Protein AF-A0A4R1WI45-F1 (afdb_monomer_lite)

Foldseek 3Di:
DDPDPDQDLVNLLVQLVVCLVVVLADAPAQWDADPVRDIRGHLLNSSDVQPRALVSRDVQQHHSVVSNVRNVLCNQADGVCNSVLSVLVSVLSVQCNVDDPVLVLQLVLLLLLVVLVLVLVVVVVVADPVGDPLNVQQVVLSVLCNVCSVVVPDNVVSVVSNVVSVVVVVVVVVVVVVVVVVVVVVVVVVVVVVVVVVVVVVVVVVVVCVVPDPDDDPPVVVVVVVVVVVVVVVVVVVVVVVVVVVSNVSNVSSVVSSVSSSVSSVVSGDDPPPDD

Radius of gyration: 29.18 Å; chains: 1; bounding box: 69×57×92 Å

Secondary structure (DSSP, 8-state):
----PPPPHHHHHHHHHHHHHTT-B-SS-SEEE-TTS-EEE-TTGGG-TT-SSGGGS-TTTS-HHHHHHHHHHHHHS-GGGHHHHHHHHHHHHTTGGG--HHHHHHHHHHHHHHHHHHHHHHHHHT--SSPPHHHHHHHHHHHHHHHHHHHT--HHHHHHHHHHHHHHHHHHHHHHHHHHHHHHHHHHHHHHHHHHHHHHHHHHHHHHHHTT--S--SHHHHHHHHHHHHHHHHHHHHHHHHHHHHHHHHHHHHHHHHHHHHHHHHHHSPP--S--

pLDDT: mean 79.52, std 16.86, range [35.44, 98.31]

Sequence (276 aa):
MSDRKPLTRADRITLAMQAHSEHRIIQHNWRVQDNQGRVLVCALAAFGPDINSAKHCPADLMPQWVAELIPAIDDGIAANQVQWFSGELITRARKWHVLDDAAWERIRTGFMIAGIKQAIAAASKAQPDPVPEYWQQVTTACNNVIEALQSGKDLAAARAAAWAAAWAAARAAETAAETAAWAAARAAAWAAETAAETAAEAAARAAEAAAWAAETAAETAAETAARAAEAAAWAAAWAAETAAAWAAETAAAWKEIAVTLFALIDAELPAENVDA

Structure (mmCIF, N/CA/C/O backbone):
data_AF-A0A4R1WI45-F1
#
_entry.id   AF-A0A4R1WI45-F1
#
loop_
_atom_site.group_PDB
_atom_site.id
_atom_site.type_symbol
_atom_site.label_atom_id
_atom_site.label_alt_id
_atom_site.label_comp_id
_atom_site.label_asym_id
_atom_site.label_entity_id
_atom_site.label_seq_id
_atom_site.pdbx_PDB_ins_code
_atom_site.Cartn_x
_atom_site.Cartn_y
_atom_site.Cartn_z
_atom_site.occupancy
_atom_site.B_iso_or_equiv
_atom_site.auth_seq_id
_atom_site.auth_comp_id
_atom_site.auth_asym_id
_atom_site.auth_atom_id
_atom_site.pdbx_PDB_model_num
ATOM 1 N N . MET A 1 1 ? -0.701 19.334 -37.265 1.00 41.38 1 MET A N 1
ATOM 2 C CA . MET A 1 1 ? -0.623 18.292 -36.219 1.00 41.38 1 MET A CA 1
ATOM 3 C C . MET A 1 1 ? 0.848 17.956 -36.080 1.00 41.38 1 MET A C 1
ATOM 5 O O . MET A 1 1 ? 1.451 17.590 -37.073 1.00 41.38 1 MET A O 1
ATOM 9 N N . SER A 1 2 ? 1.464 18.284 -34.945 1.00 46.38 2 SER A N 1
ATOM 10 C CA . SER A 1 2 ? 2.915 18.152 -34.775 1.00 46.38 2 SER A CA 1
ATOM 11 C C . SER A 1 2 ? 3.267 16.668 -34.651 1.00 46.38 2 SER A C 1
ATOM 13 O O . SER A 1 2 ? 2.835 16.037 -33.688 1.00 46.38 2 SER A O 1
ATOM 15 N N . ASP A 1 3 ? 4.019 16.140 -35.623 1.00 49.19 3 ASP A N 1
ATOM 16 C CA . ASP A 1 3 ? 4.659 14.816 -35.604 1.00 49.19 3 ASP A CA 1
ATOM 17 C C . ASP A 1 3 ? 5.699 14.761 -34.480 1.00 49.19 3 ASP A C 1
ATOM 19 O O . ASP A 1 3 ? 6.913 14.843 -34.689 1.00 49.19 3 ASP A O 1
ATOM 23 N N . ARG A 1 4 ? 5.229 14.688 -33.236 1.00 66.06 4 ARG A N 1
ATOM 24 C CA . ARG A 1 4 ? 6.112 14.492 -32.097 1.00 66.06 4 ARG A CA 1
ATOM 25 C C . ARG A 1 4 ? 6.472 13.009 -32.073 1.00 66.06 4 ARG A C 1
ATOM 27 O O . ARG A 1 4 ? 5.612 12.168 -31.826 1.00 66.06 4 ARG A O 1
ATOM 34 N N . LYS A 1 5 ? 7.735 12.704 -32.380 1.00 74.62 5 LYS A N 1
ATOM 35 C CA . LYS A 1 5 ? 8.296 11.348 -32.311 1.00 74.62 5 LYS A CA 1
ATOM 36 C C . LYS A 1 5 ? 7.886 10.689 -30.979 1.00 74.62 5 LYS A C 1
ATOM 38 O O . LYS A 1 5 ? 8.009 11.351 -29.944 1.00 74.62 5 LYS A O 1
ATOM 43 N N . PRO A 1 6 ? 7.398 9.434 -30.985 1.00 83.25 6 PRO A N 1
ATOM 44 C CA . PRO A 1 6 ? 7.062 8.736 -29.749 1.00 83.25 6 PRO A CA 1
ATOM 45 C C . PRO A 1 6 ? 8.301 8.641 -28.851 1.00 83.25 6 PRO A C 1
ATOM 47 O O . PRO A 1 6 ? 9.401 8.368 -29.338 1.00 83.25 6 PRO A O 1
ATOM 50 N N . LEU A 1 7 ? 8.118 8.905 -27.554 1.00 92.62 7 LEU A N 1
ATOM 51 C CA . LEU A 1 7 ? 9.199 8.847 -26.569 1.00 92.62 7 LEU A CA 1
ATOM 52 C C . LEU A 1 7 ? 9.697 7.411 -26.444 1.00 92.62 7 LEU A C 1
ATOM 54 O O . LEU A 1 7 ? 8.913 6.500 -26.172 1.00 92.62 7 LEU A O 1
ATOM 58 N N . THR A 1 8 ? 11.001 7.219 -26.615 1.00 93.62 8 THR A N 1
ATOM 59 C CA . THR A 1 8 ? 11.642 5.930 -26.357 1.00 93.62 8 THR A CA 1
ATOM 60 C C . THR A 1 8 ? 11.727 5.682 -24.855 1.00 93.62 8 THR A C 1
ATOM 62 O O . THR A 1 8 ? 11.720 6.626 -24.063 1.00 93.62 8 THR A O 1
ATOM 65 N N . ARG A 1 9 ? 11.900 4.424 -24.434 1.00 93.38 9 ARG A N 1
ATOM 66 C CA . ARG A 1 9 ? 12.171 4.105 -23.023 1.00 93.38 9 ARG A CA 1
ATOM 67 C C . ARG A 1 9 ? 13.315 4.947 -22.442 1.00 93.38 9 ARG A C 1
ATOM 69 O O . ARG A 1 9 ? 13.192 5.436 -21.326 1.00 93.38 9 ARG A O 1
ATOM 76 N N . ALA A 1 10 ? 14.400 5.151 -23.191 1.00 94.12 10 ALA A N 1
ATOM 77 C CA . ALA A 1 10 ? 15.526 5.970 -22.741 1.00 94.12 10 ALA A CA 1
ATOM 78 C C . ALA A 1 10 ? 15.113 7.430 -22.482 1.00 94.12 10 ALA A C 1
ATOM 80 O O . ALA A 1 10 ? 15.455 7.974 -21.434 1.00 94.12 10 ALA A O 1
ATOM 81 N N . ASP A 1 11 ? 14.311 8.027 -23.372 1.00 96.12 11 ASP A N 1
ATOM 82 C CA . ASP A 1 11 ? 13.778 9.383 -23.179 1.00 96.12 11 ASP A CA 1
ATOM 83 C C . ASP A 1 11 ? 12.923 9.465 -21.906 1.00 96.12 11 ASP A C 1
ATOM 85 O O . ASP A 1 11 ? 13.040 10.412 -21.130 1.00 96.12 11 ASP A O 1
ATOM 89 N N . ARG A 1 12 ? 12.096 8.442 -21.656 1.00 97.12 12 ARG A N 1
ATOM 90 C CA . ARG A 1 12 ? 11.235 8.351 -20.466 1.00 97.12 12 ARG A CA 1
ATOM 91 C C . ARG A 1 12 ? 12.036 8.2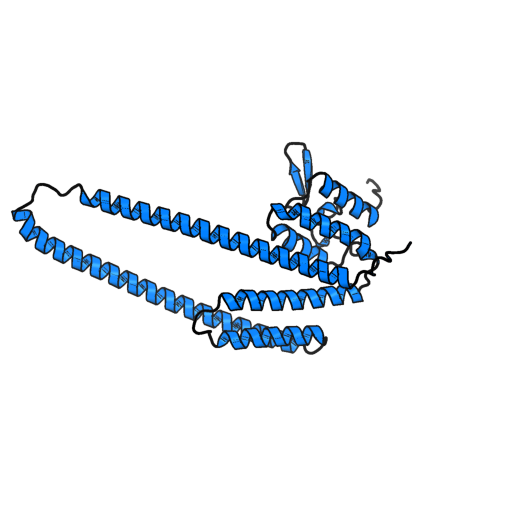82 -19.169 1.00 97.12 12 ARG A C 1
ATOM 93 O O . ARG A 1 12 ? 11.706 8.979 -18.213 1.00 97.12 12 ARG A O 1
ATOM 100 N N . ILE A 1 13 ? 13.107 7.486 -19.144 1.00 97.75 13 ILE A N 1
ATOM 101 C CA . ILE A 1 13 ? 14.037 7.442 -18.008 1.00 97.75 13 ILE A CA 1
ATOM 102 C C . ILE A 1 13 ? 14.674 8.817 -17.786 1.00 97.75 13 ILE A C 1
ATOM 104 O O . ILE A 1 13 ? 14.693 9.294 -16.654 1.00 97.75 13 ILE A O 1
ATOM 108 N N . THR A 1 14 ? 15.171 9.469 -18.840 1.00 97.88 14 THR A N 1
ATOM 109 C CA . THR A 1 14 ? 15.802 10.793 -18.727 1.00 97.88 14 THR A CA 1
ATOM 110 C C . THR A 1 14 ? 14.830 11.840 -18.181 1.00 97.88 14 THR A C 1
ATOM 112 O O . THR A 1 14 ? 15.202 12.616 -17.302 1.00 97.88 14 THR A O 1
ATOM 115 N N . LEU A 1 15 ? 13.573 11.832 -18.635 1.00 97.75 15 LEU A N 1
ATOM 116 C CA . LEU A 1 15 ? 12.524 12.710 -18.106 1.00 97.75 15 LEU A CA 1
ATOM 117 C C . LEU A 1 15 ? 12.276 12.470 -16.612 1.00 97.75 15 LEU A C 1
ATOM 119 O O . LEU A 1 15 ? 12.186 13.433 -15.844 1.00 97.75 15 LEU A O 1
ATOM 123 N N . ALA A 1 16 ? 12.216 11.205 -16.192 1.00 97.94 16 ALA A N 1
ATOM 124 C CA . ALA A 1 16 ? 12.007 10.858 -14.793 1.00 97.94 16 ALA A CA 1
ATOM 125 C C . ALA A 1 16 ? 13.201 11.276 -13.921 1.00 97.94 16 ALA A C 1
ATOM 127 O O . ALA A 1 16 ? 13.004 11.884 -12.870 1.00 97.94 16 ALA A O 1
ATOM 128 N N . MET A 1 17 ? 14.435 11.041 -14.386 1.00 98.31 17 MET A N 1
ATOM 129 C CA . MET A 1 17 ? 15.661 11.498 -13.718 1.00 98.31 17 MET A CA 1
ATOM 130 C C . MET A 1 17 ? 15.675 13.017 -13.540 1.00 98.31 17 MET A C 1
ATOM 132 O O . MET A 1 17 ? 15.987 13.498 -12.453 1.00 98.31 17 MET A O 1
ATOM 136 N N . GLN A 1 18 ? 15.293 13.766 -14.578 1.00 97.81 18 GLN A N 1
ATOM 137 C CA . GLN A 1 18 ? 15.220 15.222 -14.513 1.00 97.81 18 GLN A CA 1
ATOM 138 C C . GLN A 1 18 ? 14.173 15.687 -13.490 1.00 97.81 18 GLN A C 1
ATOM 140 O O . GLN A 1 18 ? 14.463 16.536 -12.647 1.00 97.81 18 GLN A O 1
ATOM 145 N N . ALA A 1 19 ? 12.961 15.123 -13.531 1.00 97.44 19 ALA A N 1
ATOM 146 C CA . ALA A 1 19 ? 11.906 15.459 -12.574 1.00 97.44 19 ALA A CA 1
ATOM 147 C C . ALA A 1 19 ? 12.316 15.148 -11.128 1.00 97.44 19 ALA A C 1
ATOM 149 O O . ALA A 1 19 ? 12.026 15.938 -10.227 1.00 97.44 19 ALA A O 1
ATOM 150 N N . HIS A 1 20 ? 13.022 14.037 -10.917 1.00 97.81 20 HIS A N 1
ATOM 151 C CA . HIS A 1 20 ? 13.581 13.658 -9.626 1.00 97.81 20 HIS A CA 1
ATOM 152 C C . HIS A 1 20 ? 14.637 14.671 -9.151 1.00 97.81 20 HIS A C 1
ATOM 154 O O . HIS A 1 20 ? 14.471 15.248 -8.076 1.00 97.81 20 HIS A O 1
ATOM 160 N N . SER A 1 21 ? 15.648 14.983 -9.976 1.00 97.62 21 SER A N 1
ATOM 161 C CA . SER A 1 21 ? 16.725 15.924 -9.618 1.00 97.62 21 SER A CA 1
ATOM 162 C C . SER A 1 21 ? 16.246 17.357 -9.376 1.00 97.62 21 SER A C 1
ATOM 164 O O . SER A 1 21 ? 16.853 18.096 -8.610 1.00 97.62 21 SER A O 1
ATOM 166 N N . GLU A 1 22 ? 15.155 17.762 -10.026 1.00 96.56 22 GLU A N 1
ATOM 167 C CA . GLU A 1 22 ? 14.563 19.098 -9.886 1.00 96.56 22 GLU A CA 1
ATOM 168 C C . GLU A 1 22 ? 13.524 19.174 -8.750 1.00 96.56 22 GLU A C 1
ATOM 170 O O . GLU A 1 22 ? 12.850 20.196 -8.602 1.00 96.56 22 GLU A O 1
ATOM 175 N N . HIS A 1 23 ? 13.364 18.100 -7.965 1.00 95.94 23 HIS A N 1
ATOM 176 C CA . HIS A 1 23 ? 12.356 17.975 -6.908 1.00 95.94 23 HIS A CA 1
ATOM 177 C C . HIS A 1 23 ? 10.924 18.272 -7.389 1.00 95.94 23 HIS A C 1
ATOM 179 O O . HIS A 1 23 ? 10.132 18.899 -6.688 1.00 95.94 23 HIS A O 1
ATOM 185 N N . ARG A 1 24 ? 10.583 17.821 -8.603 1.00 96.56 24 ARG A N 1
ATOM 186 C CA . ARG A 1 24 ? 9.253 18.008 -9.210 1.00 96.56 24 ARG A CA 1
ATOM 187 C C . ARG A 1 24 ? 8.301 16.832 -9.003 1.00 96.56 24 ARG A C 1
ATOM 189 O O . ARG A 1 24 ? 7.177 16.886 -9.499 1.00 96.56 24 ARG A O 1
ATOM 196 N N . ILE A 1 25 ? 8.740 15.784 -8.310 1.00 97.25 25 ILE A N 1
ATOM 197 C CA . ILE A 1 25 ? 7.912 14.612 -8.019 1.00 97.25 25 ILE A CA 1
ATOM 198 C C . ILE A 1 25 ? 7.077 14.864 -6.755 1.00 97.25 25 ILE A C 1
ATOM 200 O O . ILE A 1 25 ? 7.636 15.234 -5.723 1.00 97.25 25 ILE A O 1
ATOM 204 N N . ILE A 1 26 ? 5.758 14.686 -6.850 1.00 95.19 26 ILE A N 1
ATOM 205 C CA . ILE A 1 26 ? 4.763 14.951 -5.798 1.00 95.19 26 ILE A CA 1
ATOM 206 C C . ILE A 1 26 ? 3.756 13.804 -5.657 1.00 95.19 26 ILE A C 1
ATOM 208 O O . ILE A 1 26 ? 3.567 13.036 -6.589 1.00 95.19 26 ILE A O 1
ATOM 212 N N . GLN A 1 27 ? 3.045 13.749 -4.533 1.00 95.12 27 GLN A N 1
ATOM 213 C CA . GLN A 1 27 ? 2.007 12.745 -4.266 1.00 95.12 27 GLN A CA 1
ATOM 214 C C . GLN A 1 27 ? 0.596 13.254 -4.611 1.00 95.12 27 GLN A C 1
ATOM 216 O O . GLN A 1 27 ? 0.349 14.459 -4.758 1.00 95.12 27 GLN A O 1
ATOM 221 N N . HIS A 1 28 ? -0.346 12.318 -4.705 1.00 92.88 28 HIS A N 1
ATOM 222 C CA . HIS A 1 28 ? -1.800 12.490 -4.811 1.00 92.88 28 HIS A CA 1
ATOM 223 C C . HIS A 1 28 ? -2.304 13.201 -6.067 1.00 92.88 28 HIS A C 1
ATOM 225 O O . HIS A 1 28 ? -3.504 13.422 -6.228 1.00 92.88 28 HIS A O 1
ATOM 231 N N . ASN A 1 29 ? -1.403 13.577 -6.975 1.00 93.88 29 ASN A N 1
ATOM 232 C CA . ASN A 1 29 ? -1.735 14.298 -8.192 1.00 93.88 29 ASN A CA 1
ATOM 233 C C . ASN A 1 29 ? -0.873 13.812 -9.353 1.00 93.88 29 ASN A C 1
ATOM 235 O O . ASN A 1 29 ? 0.351 13.805 -9.273 1.00 93.88 29 ASN A O 1
ATOM 239 N N . TRP A 1 30 ? -1.506 13.503 -10.486 1.00 93.06 30 TRP A N 1
ATOM 240 C CA . TRP A 1 30 ? -0.788 13.138 -11.710 1.00 93.06 30 TRP A CA 1
ATOM 241 C C . TRP A 1 30 ? 0.103 14.269 -12.214 1.00 93.06 30 TRP A C 1
ATOM 243 O O . TRP A 1 30 ? 1.243 14.039 -12.620 1.00 93.06 30 TRP A O 1
ATOM 253 N N . ARG A 1 31 ? -0.442 15.489 -12.225 1.00 94.81 31 ARG A N 1
ATOM 254 C CA . ARG A 1 31 ? 0.230 16.669 -12.752 1.00 94.81 31 ARG A CA 1
ATOM 255 C C . ARG A 1 31 ? -0.413 17.938 -12.215 1.00 94.81 31 ARG A C 1
ATOM 257 O O . ARG A 1 31 ? -1.621 18.109 -12.350 1.00 94.81 31 ARG A O 1
ATOM 264 N N . VAL A 1 32 ? 0.394 18.843 -11.680 1.00 95.44 32 VAL A N 1
ATOM 265 C CA . VAL A 1 32 ? -0.030 20.202 -11.308 1.00 95.44 32 VAL A CA 1
ATOM 266 C C . VAL A 1 32 ? 1.039 21.203 -11.723 1.00 95.44 32 VAL A C 1
ATOM 268 O O . VAL A 1 32 ? 2.174 20.829 -12.020 1.00 95.44 32 VAL A O 1
ATOM 271 N N . GLN A 1 33 ? 0.679 22.480 -11.762 1.00 95.69 33 GLN A N 1
ATOM 272 C CA . GLN A 1 33 ? 1.630 23.562 -11.973 1.00 95.69 33 GLN A CA 1
ATOM 273 C C . GLN A 1 33 ? 1.839 24.300 -10.652 1.00 95.69 33 GLN A C 1
ATOM 275 O O . GLN A 1 33 ? 0.864 24.624 -9.977 1.00 95.69 33 GLN A O 1
ATOM 280 N N . ASP A 1 34 ? 3.093 24.537 -10.271 1.00 92.00 34 ASP A N 1
ATOM 281 C CA . ASP A 1 34 ? 3.398 25.353 -9.097 1.00 92.00 34 ASP A CA 1
ATOM 282 C C . ASP A 1 34 ? 3.327 26.858 -9.406 1.00 92.00 34 ASP A C 1
ATOM 284 O O . ASP A 1 34 ? 3.195 27.285 -10.556 1.00 92.00 34 ASP A O 1
ATOM 288 N N . ASN A 1 35 ? 3.455 27.685 -8.366 1.00 91.06 35 ASN A N 1
ATOM 289 C CA . ASN A 1 35 ? 3.396 29.148 -8.480 1.00 91.06 35 ASN A CA 1
ATOM 290 C C . ASN A 1 35 ? 4.531 29.752 -9.334 1.00 91.06 35 ASN A C 1
ATOM 292 O O . ASN A 1 35 ? 4.485 30.933 -9.668 1.00 91.06 35 ASN A O 1
ATOM 296 N N . GLN A 1 36 ? 5.557 28.967 -9.669 1.00 89.75 36 GLN A N 1
ATOM 297 C CA . GLN A 1 36 ? 6.683 29.359 -10.520 1.00 89.75 36 GLN A CA 1
ATOM 298 C C . GLN A 1 36 ? 6.495 28.872 -11.965 1.00 89.75 36 GLN A C 1
ATOM 300 O O . GLN A 1 36 ? 7.384 29.033 -12.800 1.00 89.75 36 GLN A O 1
ATOM 305 N N . GLY A 1 37 ? 5.346 28.268 -12.274 1.00 91.75 37 GLY A N 1
ATOM 306 C CA . GLY A 1 37 ? 5.029 27.740 -13.590 1.00 91.75 37 GLY A CA 1
ATOM 307 C C . GLY A 1 37 ? 5.647 26.370 -13.880 1.00 91.75 37 GLY A C 1
ATOM 308 O O . GLY A 1 37 ? 5.491 25.877 -15.001 1.00 91.75 37 GLY A O 1
ATOM 309 N N . ARG A 1 38 ? 6.321 25.728 -12.916 1.00 93.38 38 ARG A N 1
ATOM 310 C CA . ARG A 1 38 ? 6.935 24.406 -13.106 1.00 93.38 38 ARG A CA 1
ATOM 311 C C . ARG A 1 38 ? 5.869 23.322 -13.043 1.00 93.38 38 ARG A C 1
ATOM 313 O O . ARG A 1 38 ? 4.969 23.361 -12.210 1.00 93.38 38 ARG A O 1
ATOM 320 N N . VAL A 1 39 ? 6.000 22.322 -13.911 1.00 95.62 39 VAL A N 1
ATOM 321 C CA . VAL A 1 39 ? 5.100 21.165 -13.933 1.00 95.62 39 VAL A CA 1
ATOM 322 C C . VAL A 1 39 ? 5.592 20.119 -12.934 1.00 95.62 39 VAL A C 1
ATOM 324 O O . VAL A 1 39 ? 6.621 19.471 -13.158 1.00 95.62 39 VAL A O 1
ATOM 327 N N . LEU A 1 40 ? 4.841 19.960 -11.849 1.00 96.75 40 LEU A N 1
ATOM 328 C CA . LEU A 1 40 ? 5.003 18.908 -10.851 1.00 96.75 40 LEU A CA 1
ATOM 329 C C . LEU A 1 40 ? 4.202 17.671 -11.278 1.00 96.75 40 LEU A C 1
ATOM 331 O O . LEU A 1 40 ? 3.161 17.804 -11.923 1.00 96.75 40 LEU A O 1
ATOM 335 N N . VAL A 1 41 ? 4.690 16.477 -10.958 1.00 97.56 41 VAL A N 1
ATOM 336 C CA . VAL A 1 41 ? 4.157 15.191 -11.444 1.00 97.56 41 VAL A CA 1
ATOM 337 C C . VAL A 1 41 ? 4.259 14.105 -10.381 1.00 97.56 41 VAL A C 1
ATOM 339 O O . VAL A 1 41 ? 5.170 14.163 -9.569 1.00 97.56 41 VAL A O 1
ATOM 342 N N . CYS A 1 42 ? 3.405 13.083 -10.405 1.00 96.88 42 CYS A N 1
ATOM 343 C CA . CYS A 1 42 ? 3.653 11.882 -9.595 1.00 96.88 42 CYS A CA 1
ATOM 344 C C . CYS A 1 42 ? 4.816 11.042 -10.133 1.00 96.88 42 CYS A C 1
ATOM 346 O O . CYS A 1 42 ? 5.271 11.244 -11.268 1.00 96.88 42 CYS A O 1
ATOM 348 N N . ALA A 1 43 ? 5.285 10.074 -9.340 1.00 97.31 43 ALA A N 1
ATOM 349 C CA . ALA A 1 43 ? 6.425 9.229 -9.696 1.00 97.31 43 ALA A CA 1
ATOM 350 C C . ALA A 1 43 ? 6.238 8.532 -11.055 1.00 97.31 43 ALA A C 1
ATOM 352 O O . ALA A 1 43 ? 7.176 8.452 -11.847 1.00 97.31 43 ALA A O 1
ATOM 353 N N . LEU A 1 44 ? 5.017 8.090 -11.375 1.00 97.88 44 LEU A N 1
ATOM 354 C CA . LEU A 1 44 ? 4.721 7.463 -12.665 1.00 97.88 44 LEU A CA 1
ATOM 355 C C . LEU A 1 44 ? 4.624 8.481 -13.818 1.00 97.88 44 LEU A C 1
ATOM 357 O O . LEU A 1 44 ? 5.139 8.237 -14.910 1.00 97.88 44 LEU A O 1
ATOM 361 N N . ALA A 1 45 ? 4.000 9.639 -13.591 1.00 97.31 45 ALA A N 1
ATOM 362 C CA . ALA A 1 45 ? 3.886 10.701 -14.596 1.00 97.31 45 ALA A CA 1
ATOM 363 C C . ALA A 1 45 ? 5.233 11.372 -14.928 1.00 97.31 45 ALA A C 1
ATOM 365 O O . ALA A 1 45 ? 5.358 12.044 -15.958 1.00 97.31 45 ALA A O 1
ATOM 366 N N . ALA A 1 46 ? 6.255 11.175 -14.091 1.00 97.62 46 ALA A N 1
ATOM 367 C CA . ALA A 1 46 ? 7.623 11.614 -14.350 1.00 97.62 46 ALA A CA 1
ATOM 368 C C . ALA A 1 46 ? 8.238 10.953 -15.597 1.00 97.62 46 ALA A C 1
ATOM 370 O O . ALA A 1 46 ? 9.051 11.575 -16.277 1.00 97.62 46 ALA A O 1
ATOM 371 N N . PHE A 1 47 ? 7.798 9.741 -15.955 1.00 97.69 47 PHE A N 1
ATOM 372 C CA . PHE A 1 47 ? 8.274 9.022 -17.140 1.00 97.69 47 PHE A CA 1
ATOM 373 C C . PHE A 1 47 ? 7.695 9.546 -18.462 1.00 97.69 47 PHE A C 1
ATOM 375 O O . PHE A 1 47 ? 8.090 9.082 -19.532 1.00 97.69 47 PHE A O 1
ATOM 382 N N . GLY A 1 48 ? 6.754 10.492 -18.450 1.00 96.12 48 GLY A N 1
ATOM 383 C CA . GLY A 1 48 ? 6.272 11.072 -19.700 1.00 96.12 48 GLY A CA 1
ATOM 384 C C . GLY A 1 48 ? 5.120 12.066 -19.551 1.00 96.12 48 GLY A C 1
ATOM 385 O 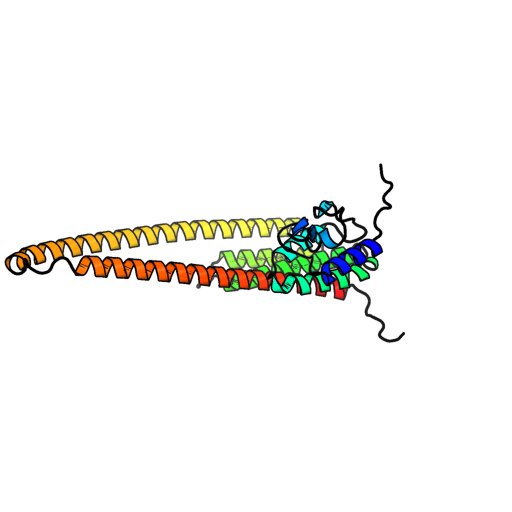O . GLY A 1 48 ? 4.233 11.878 -18.718 1.00 96.12 48 GLY A O 1
ATOM 386 N N . PRO A 1 49 ? 5.072 13.121 -20.387 1.00 93.88 49 PRO A N 1
ATOM 387 C CA . PRO A 1 49 ? 3.957 14.071 -20.416 1.00 93.88 49 PRO A CA 1
ATOM 388 C C . PRO A 1 49 ? 2.634 13.438 -20.885 1.00 93.88 49 PRO A C 1
ATOM 390 O O . PRO A 1 49 ? 1.561 13.979 -20.625 1.00 93.88 49 PRO A O 1
ATOM 393 N N . ASP A 1 50 ? 2.713 12.303 -21.577 1.00 93.75 50 ASP A N 1
ATOM 394 C CA . ASP A 1 50 ? 1.593 11.490 -22.045 1.00 93.75 50 ASP A CA 1
ATOM 395 C C . ASP A 1 50 ? 0.998 10.586 -20.950 1.00 93.75 50 ASP A C 1
ATOM 397 O O . ASP A 1 50 ? -0.138 10.128 -21.076 1.00 93.75 50 ASP A O 1
ATOM 401 N N . ILE A 1 51 ? 1.711 10.382 -19.838 1.00 95.50 51 ILE A N 1
ATOM 402 C CA . ILE A 1 51 ? 1.268 9.523 -18.739 1.00 95.50 51 ILE A CA 1
ATOM 403 C C . ILE A 1 51 ? 0.459 10.347 -17.729 1.00 95.50 51 ILE A C 1
ATOM 405 O O . ILE A 1 51 ? 1.005 11.000 -16.844 1.00 95.50 51 ILE A O 1
ATOM 409 N N . ASN A 1 52 ? -0.869 10.312 -17.876 1.00 93.00 52 ASN A N 1
ATOM 410 C CA . ASN A 1 52 ? -1.831 10.949 -16.951 1.00 93.00 52 ASN A CA 1
ATOM 411 C C . ASN A 1 52 ? -2.769 9.943 -16.255 1.00 93.00 52 ASN A C 1
ATOM 413 O O . ASN A 1 52 ? -3.775 10.316 -15.662 1.00 93.00 52 ASN A O 1
ATOM 417 N N . SER A 1 53 ? -2.485 8.652 -16.412 1.00 91.62 53 SER A N 1
ATOM 418 C CA . SER A 1 53 ? -3.093 7.552 -15.667 1.00 91.62 53 SER A CA 1
ATOM 419 C C . SER A 1 53 ? -2.195 6.322 -15.806 1.00 91.62 53 SER A C 1
ATOM 421 O O . SER A 1 53 ? -1.398 6.259 -16.746 1.00 91.62 53 SER A O 1
ATOM 423 N N . ALA A 1 54 ? -2.363 5.316 -14.945 1.00 90.38 54 ALA A N 1
ATOM 424 C CA . ALA A 1 54 ? -1.632 4.053 -15.064 1.00 90.38 54 ALA A CA 1
ATOM 425 C C . ALA A 1 54 ? -1.807 3.391 -16.445 1.00 90.38 54 ALA A C 1
ATOM 427 O O . ALA A 1 54 ? -0.859 2.846 -16.991 1.00 90.38 54 ALA A O 1
ATOM 428 N N . LYS A 1 55 ? -2.996 3.507 -17.056 1.00 92.12 55 LYS A N 1
ATOM 429 C CA . LYS A 1 55 ? -3.323 2.945 -18.384 1.00 92.12 55 LYS A CA 1
ATOM 430 C C . LYS A 1 55 ? -2.583 3.612 -19.544 1.00 92.12 55 LYS A C 1
ATOM 432 O O . LYS A 1 55 ? -2.582 3.090 -20.651 1.00 92.12 55 LYS A O 1
ATOM 437 N N . HIS A 1 56 ? -2.021 4.798 -19.315 1.00 95.25 56 HIS A N 1
ATOM 438 C CA . HIS A 1 56 ? -1.216 5.509 -20.307 1.00 95.25 56 HIS A CA 1
ATOM 439 C C . HIS A 1 56 ? 0.268 5.130 -20.228 1.00 95.25 56 HIS A C 1
ATOM 441 O O . HIS A 1 56 ? 1.054 5.589 -21.053 1.00 95.25 56 HIS A O 1
ATOM 447 N N . CYS A 1 57 ? 0.668 4.326 -19.238 1.00 94.25 57 CYS A N 1
ATOM 448 C CA . CYS A 1 57 ? 2.024 3.813 -19.166 1.00 94.25 57 CYS A CA 1
ATOM 449 C C . CYS A 1 57 ? 2.239 2.796 -20.297 1.00 94.25 57 CYS A C 1
ATOM 451 O O . CYS A 1 57 ? 1.439 1.869 -20.440 1.00 94.25 57 CYS A O 1
ATOM 453 N N . PRO A 1 58 ? 3.273 2.955 -21.134 1.00 93.81 58 PRO A N 1
ATOM 454 C CA . PRO A 1 58 ? 3.486 2.029 -22.230 1.00 93.81 58 PRO A CA 1
ATOM 455 C C . PRO A 1 58 ? 4.101 0.718 -21.719 1.00 93.81 58 PRO A C 1
ATOM 457 O O . PRO A 1 58 ? 4.975 0.716 -20.850 1.00 93.81 58 PRO A O 1
ATOM 460 N N . ALA A 1 59 ? 3.659 -0.402 -22.292 1.00 90.81 59 ALA A N 1
ATOM 461 C CA . ALA A 1 59 ? 4.067 -1.739 -21.858 1.00 90.81 59 ALA A CA 1
ATOM 462 C C . ALA A 1 59 ? 5.569 -2.027 -22.055 1.00 90.81 59 ALA A C 1
ATOM 464 O O . ALA A 1 59 ? 6.115 -2.899 -21.388 1.00 90.81 59 ALA A O 1
ATOM 465 N N . ASP A 1 60 ? 6.248 -1.289 -22.944 1.00 90.44 60 ASP A N 1
ATOM 466 C CA . ASP A 1 60 ? 7.699 -1.388 -23.155 1.00 90.44 60 ASP A CA 1
ATOM 467 C C . ASP A 1 60 ? 8.525 -0.727 -22.036 1.00 90.44 60 ASP A C 1
ATOM 469 O O . ASP A 1 60 ? 9.732 -0.970 -21.928 1.00 90.44 60 ASP A O 1
ATOM 473 N N . LEU A 1 61 ? 7.893 0.117 -21.211 1.00 93.56 61 LEU A N 1
ATOM 474 C CA . LEU A 1 61 ? 8.490 0.681 -20.007 1.00 93.56 61 LEU A CA 1
ATOM 475 C C . LEU A 1 61 ? 8.311 -0.269 -18.820 1.00 93.56 61 LEU A C 1
ATOM 477 O O . LEU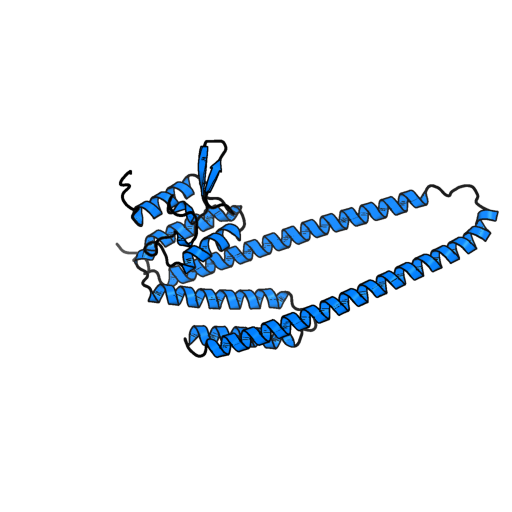 A 1 61 ? 9.294 -0.564 -18.146 1.00 93.56 61 LEU A O 1
ATOM 481 N N . MET A 1 62 ? 7.081 -0.717 -18.551 1.00 94.56 62 MET A N 1
ATOM 482 C CA . MET A 1 62 ? 6.751 -1.643 -17.460 1.00 94.56 62 MET A CA 1
ATOM 483 C C . MET A 1 62 ? 5.394 -2.323 -17.698 1.00 94.56 62 MET A C 1
ATOM 485 O O . MET A 1 62 ? 4.542 -1.751 -18.385 1.00 94.56 62 MET A O 1
ATOM 489 N N . PRO A 1 63 ? 5.133 -3.502 -17.102 1.00 95.62 63 PRO A N 1
ATOM 490 C CA . PRO A 1 63 ? 3.824 -4.133 -17.206 1.00 95.62 63 PRO A CA 1
ATOM 491 C C . PRO A 1 63 ? 2.741 -3.313 -16.491 1.00 95.62 63 PRO A C 1
ATOM 493 O O . PRO A 1 63 ? 2.984 -2.644 -15.484 1.00 95.62 63 PRO A O 1
ATOM 496 N N . GLN A 1 64 ? 1.507 -3.428 -16.987 1.00 94.75 64 GLN A N 1
ATOM 497 C CA . GLN A 1 64 ? 0.360 -2.637 -16.528 1.00 94.75 64 GLN A CA 1
ATOM 498 C C . GLN A 1 64 ? 0.125 -2.722 -15.011 1.00 94.75 64 GLN A C 1
ATOM 500 O O . GLN A 1 64 ? -0.200 -1.719 -14.383 1.00 94.75 64 GLN A O 1
ATOM 505 N N . TRP A 1 65 ? 0.324 -3.894 -14.403 1.00 89.06 65 TRP A N 1
ATOM 506 C CA . TRP A 1 65 ? 0.113 -4.067 -12.963 1.00 89.06 65 TRP A CA 1
ATOM 507 C C . TRP A 1 65 ? 1.118 -3.260 -12.120 1.00 89.06 65 TRP A C 1
ATOM 509 O O . TRP A 1 65 ? 0.760 -2.776 -11.050 1.00 89.06 65 TRP A O 1
ATOM 519 N N . VAL A 1 66 ? 2.351 -3.058 -12.607 1.00 95.06 66 VAL A N 1
ATOM 520 C CA . VAL A 1 66 ? 3.350 -2.199 -11.946 1.00 95.06 66 VAL A CA 1
ATOM 521 C C . VAL A 1 66 ? 2.952 -0.734 -12.100 1.00 95.06 66 VAL A C 1
ATOM 523 O O . VAL A 1 66 ? 3.004 0.021 -11.131 1.00 95.06 66 VAL A O 1
ATOM 526 N N . ALA A 1 67 ? 2.480 -0.337 -13.286 1.00 95.81 67 ALA A N 1
ATOM 527 C CA . ALA A 1 67 ? 1.971 1.012 -13.523 1.00 95.81 67 ALA A CA 1
ATOM 528 C C . ALA A 1 67 ? 0.753 1.345 -12.641 1.00 95.81 67 ALA A C 1
ATOM 530 O O . ALA A 1 67 ? 0.583 2.486 -12.222 1.00 95.81 67 ALA A O 1
ATOM 531 N N . GLU A 1 68 ? -0.095 0.367 -12.328 1.00 89.31 68 GLU A N 1
ATOM 532 C CA . GLU A 1 68 ? -1.215 0.538 -11.392 1.00 89.31 68 GLU A CA 1
ATOM 533 C C . GLU A 1 68 ? -0.761 0.598 -9.932 1.00 89.31 68 GLU A C 1
ATOM 535 O O . GLU A 1 68 ? -1.349 1.326 -9.134 1.00 89.31 68 GLU A O 1
ATOM 540 N N . LEU A 1 69 ? 0.304 -0.127 -9.591 1.00 90.81 69 LEU A N 1
ATOM 541 C CA . LEU A 1 69 ? 0.841 -0.196 -8.238 1.00 90.81 69 LEU A CA 1
ATOM 542 C C . LEU A 1 69 ? 1.638 1.056 -7.839 1.00 90.81 69 LEU A C 1
ATOM 544 O O . LEU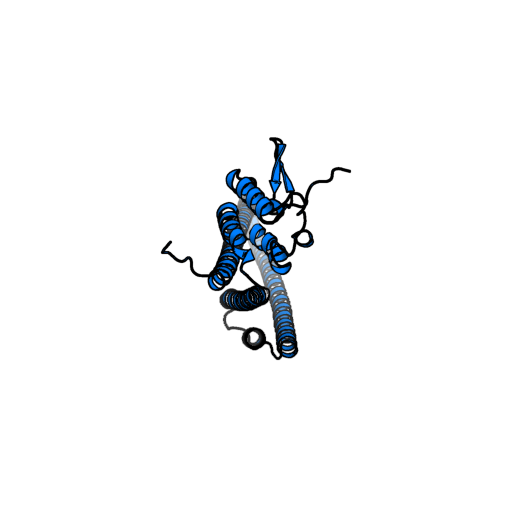 A 1 69 ? 1.537 1.495 -6.695 1.00 90.81 69 LEU A O 1
ATOM 548 N N . ILE A 1 70 ? 2.422 1.639 -8.753 1.00 95.06 70 ILE A N 1
ATOM 549 C CA . ILE A 1 70 ? 3.316 2.769 -8.437 1.00 95.06 70 ILE A CA 1
ATOM 550 C C . ILE A 1 70 ? 2.573 3.945 -7.791 1.00 95.06 70 ILE A C 1
ATOM 552 O O . ILE A 1 70 ? 3.044 4.383 -6.748 1.00 95.06 70 ILE A O 1
ATOM 556 N N . PRO A 1 71 ? 1.441 4.451 -8.322 1.00 92.12 71 PRO A N 1
ATOM 557 C CA . PRO A 1 71 ? 0.723 5.553 -7.684 1.00 92.12 71 PRO A CA 1
ATOM 558 C C . PRO A 1 71 ? 0.227 5.213 -6.277 1.00 92.12 71 PRO A C 1
ATOM 560 O O . PRO A 1 71 ? 0.243 6.074 -5.411 1.00 92.12 71 PRO A O 1
ATOM 563 N N . ALA A 1 72 ? -0.174 3.961 -6.027 1.00 88.06 72 ALA A N 1
ATOM 564 C CA . ALA A 1 72 ? -0.617 3.539 -4.700 1.00 88.06 72 ALA A CA 1
ATOM 565 C C . ALA A 1 72 ? 0.538 3.534 -3.684 1.00 88.06 72 ALA A C 1
ATOM 567 O O . ALA A 1 72 ? 0.352 3.961 -2.548 1.00 88.06 72 ALA A O 1
ATOM 568 N N . ILE A 1 73 ? 1.734 3.096 -4.097 1.00 91.88 73 ILE A N 1
ATOM 569 C CA . ILE A 1 73 ? 2.934 3.165 -3.253 1.00 91.88 73 ILE A CA 1
ATOM 570 C C . ILE A 1 73 ? 3.377 4.618 -3.064 1.00 91.88 73 ILE A C 1
ATOM 572 O O . ILE A 1 73 ? 3.628 5.023 -1.932 1.00 91.88 73 ILE A O 1
ATOM 576 N N . ASP A 1 74 ? 3.460 5.387 -4.154 1.00 93.25 74 ASP A N 1
ATOM 577 C CA . ASP A 1 74 ? 3.861 6.798 -4.150 1.00 93.25 74 ASP A CA 1
ATOM 578 C C . ASP A 1 74 ? 2.984 7.596 -3.190 1.00 93.25 74 ASP A C 1
ATOM 580 O O . ASP A 1 74 ? 3.509 8.270 -2.321 1.00 93.25 74 ASP A O 1
ATOM 584 N N . ASP A 1 75 ? 1.664 7.439 -3.256 1.00 92.12 75 ASP A N 1
ATOM 585 C CA . ASP A 1 75 ? 0.716 8.128 -2.377 1.00 92.12 75 ASP A CA 1
ATOM 586 C C . ASP A 1 75 ? 0.678 7.558 -0.951 1.00 92.12 75 ASP A C 1
ATOM 588 O O . ASP A 1 75 ? 0.278 8.249 -0.017 1.00 92.12 75 ASP A O 1
ATOM 592 N N . GLY A 1 76 ? 1.053 6.291 -0.776 1.00 87.50 76 GLY A N 1
ATOM 593 C CA . GLY A 1 76 ? 0.972 5.593 0.502 1.00 87.50 76 GLY A CA 1
ATOM 594 C C . GLY A 1 76 ? 2.154 5.848 1.438 1.00 87.50 76 GLY A C 1
ATOM 595 O O . GLY A 1 76 ? 1.992 5.796 2.657 1.00 87.50 76 GLY A O 1
ATOM 596 N N . ILE A 1 77 ? 3.348 6.118 0.903 1.00 94.25 77 ILE A N 1
ATOM 597 C CA . ILE A 1 77 ? 4.549 6.390 1.709 1.00 94.25 77 ILE A CA 1
ATOM 598 C C . ILE A 1 77 ? 4.523 7.788 2.343 1.00 94.25 77 ILE A C 1
ATOM 600 O O . ILE A 1 77 ? 3.846 8.707 1.889 1.00 94.25 77 ILE A O 1
ATOM 604 N N . ALA A 1 78 ? 5.331 7.987 3.387 1.00 93.38 78 ALA A N 1
ATOM 605 C CA . ALA A 1 78 ? 5.486 9.307 3.993 1.00 93.38 78 ALA A CA 1
ATOM 606 C C . ALA A 1 78 ? 6.087 10.308 2.989 1.00 93.38 78 ALA A C 1
ATOM 608 O O . ALA A 1 78 ? 7.005 9.967 2.243 1.00 93.38 78 ALA A O 1
ATOM 609 N N . ALA A 1 79 ? 5.643 11.568 3.026 1.00 91.50 79 ALA A N 1
ATOM 610 C CA . ALA A 1 79 ? 6.060 12.604 2.073 1.00 91.50 79 ALA A CA 1
ATOM 611 C C . ALA A 1 79 ? 7.588 12.798 1.983 1.00 91.50 79 ALA A C 1
ATOM 613 O O . ALA A 1 79 ? 8.137 13.056 0.913 1.00 91.50 79 ALA A O 1
ATOM 614 N N . ASN A 1 80 ? 8.311 12.613 3.094 1.00 93.12 80 ASN A N 1
ATOM 615 C CA . ASN A 1 80 ? 9.775 12.695 3.111 1.00 93.12 80 ASN A CA 1
ATOM 616 C C . ASN A 1 80 ? 10.482 11.486 2.455 1.00 93.12 80 ASN A C 1
ATOM 618 O O . ASN A 1 80 ? 11.698 11.518 2.286 1.00 93.12 80 ASN A O 1
ATOM 622 N N . GLN A 1 81 ? 9.749 10.431 2.085 1.00 96.38 81 GLN A N 1
ATOM 623 C CA . GLN A 1 81 ? 10.257 9.237 1.403 1.00 96.38 81 GLN A CA 1
ATOM 624 C C . GLN A 1 81 ? 10.044 9.273 -0.116 1.00 96.38 81 GLN A C 1
ATOM 626 O O . GLN A 1 81 ? 10.620 8.442 -0.811 1.00 96.38 81 GLN A O 1
ATOM 631 N N . VAL A 1 82 ? 9.283 10.233 -0.653 1.00 95.19 82 VAL A N 1
ATOM 632 C CA . VAL A 1 82 ? 8.981 10.342 -2.097 1.00 95.19 82 VAL A CA 1
ATOM 633 C C . VAL A 1 82 ? 10.251 10.430 -2.941 1.00 95.19 82 VAL A C 1
ATOM 635 O O . VAL A 1 82 ? 10.372 9.794 -3.989 1.00 95.19 82 VAL A O 1
ATOM 638 N N . GLN A 1 83 ? 11.243 11.185 -2.467 1.00 96.00 83 GLN A N 1
ATOM 639 C CA . GLN A 1 83 ? 12.540 11.289 -3.135 1.00 96.00 83 GLN A CA 1
ATOM 640 C C . GLN A 1 83 ? 13.277 9.948 -3.149 1.00 96.00 83 GLN A C 1
ATOM 642 O O . GLN A 1 83 ? 13.698 9.498 -4.208 1.00 96.00 83 GLN A O 1
ATOM 647 N N . TRP A 1 84 ? 13.360 9.261 -2.009 1.00 97.12 84 TRP A N 1
ATOM 648 C CA . TRP A 1 84 ? 13.940 7.918 -1.959 1.00 97.12 84 TRP A CA 1
ATOM 649 C C . TRP A 1 84 ? 13.219 6.957 -2.918 1.00 97.12 84 TRP A C 1
ATOM 651 O O . TRP A 1 84 ? 13.856 6.359 -3.781 1.00 97.12 84 TRP A O 1
ATOM 661 N N . PHE A 1 85 ? 11.890 6.869 -2.830 1.00 98.12 85 PHE A N 1
ATOM 662 C CA . PHE A 1 85 ? 11.095 5.946 -3.637 1.00 98.12 85 PHE A CA 1
ATOM 663 C C . PHE A 1 85 ? 11.256 6.199 -5.138 1.00 98.12 85 PHE A C 1
ATOM 665 O O . PHE A 1 85 ? 11.546 5.272 -5.893 1.00 98.12 85 PHE A O 1
ATOM 672 N N . SER A 1 86 ? 11.120 7.455 -5.574 1.00 97.62 86 SER A N 1
ATOM 673 C CA . SER A 1 86 ? 11.292 7.812 -6.985 1.00 97.62 86 SER A CA 1
ATOM 674 C C . SER A 1 86 ? 12.712 7.538 -7.489 1.00 97.62 86 SER A C 1
ATOM 676 O O . SER A 1 86 ? 12.868 7.041 -8.603 1.00 97.62 86 SER A O 1
ATOM 678 N N . GLY A 1 87 ? 13.744 7.778 -6.674 1.00 97.81 87 GLY A N 1
ATOM 679 C CA . GLY A 1 87 ? 15.131 7.457 -7.018 1.00 97.81 87 GLY A CA 1
ATOM 680 C C . GLY A 1 87 ? 15.372 5.953 -7.204 1.00 97.81 87 GLY A C 1
ATOM 681 O O . GLY A 1 87 ? 15.947 5.534 -8.214 1.00 97.81 87 GLY A O 1
ATOM 682 N N . GLU A 1 88 ? 14.883 5.126 -6.276 1.00 98.06 88 GLU A N 1
ATOM 683 C CA . GLU A 1 88 ? 14.976 3.659 -6.347 1.00 98.06 88 GLU A CA 1
ATOM 684 C C . GLU A 1 88 ? 14.186 3.089 -7.539 1.00 98.06 88 GLU A C 1
ATOM 686 O O . GLU A 1 88 ? 14.668 2.188 -8.238 1.00 98.06 88 GLU A O 1
ATOM 691 N N . LEU A 1 89 ? 13.003 3.652 -7.808 1.00 97.81 89 LEU A N 1
ATOM 692 C CA . LEU A 1 89 ? 12.158 3.308 -8.949 1.00 97.81 89 LEU A CA 1
ATOM 693 C C . LEU A 1 89 ? 12.876 3.592 -10.272 1.00 97.81 89 LEU A C 1
ATOM 695 O O . LEU A 1 89 ? 12.989 2.707 -11.117 1.00 97.81 89 LEU A O 1
ATOM 699 N N . ILE A 1 90 ? 13.399 4.808 -10.446 1.00 97.88 90 ILE A N 1
ATOM 700 C CA . ILE A 1 90 ? 14.109 5.228 -11.663 1.00 97.88 90 ILE A CA 1
ATOM 701 C C . ILE A 1 90 ? 15.369 4.383 -11.874 1.00 97.88 90 ILE A C 1
ATOM 703 O O . ILE A 1 90 ? 15.642 3.943 -12.994 1.00 97.88 90 ILE A O 1
ATOM 707 N N . THR A 1 91 ? 16.121 4.120 -10.804 1.00 96.25 91 THR A N 1
ATOM 708 C CA . THR A 1 91 ? 17.346 3.310 -10.848 1.00 96.25 91 THR A CA 1
ATOM 709 C C . THR A 1 91 ? 17.080 1.917 -11.410 1.00 96.25 91 THR A C 1
ATOM 711 O O . THR A 1 91 ? 17.815 1.461 -12.288 1.00 96.25 91 THR A O 1
ATOM 714 N N . ARG A 1 92 ? 15.998 1.263 -10.976 1.00 96.25 92 ARG A N 1
ATOM 715 C CA . ARG A 1 92 ? 15.601 -0.060 -11.480 1.00 96.25 92 ARG A CA 1
ATOM 716 C C . ARG A 1 92 ? 14.938 0.003 -12.848 1.00 96.25 92 ARG A C 1
ATOM 718 O O . ARG A 1 92 ? 15.244 -0.836 -13.693 1.00 96.25 92 ARG A O 1
ATOM 725 N N . ALA A 1 93 ? 14.133 1.030 -13.120 1.00 95.88 93 ALA A N 1
ATOM 726 C CA . ALA A 1 93 ? 13.484 1.226 -14.418 1.00 95.88 93 ALA A CA 1
ATOM 727 C C . ALA A 1 93 ? 14.483 1.291 -15.585 1.00 95.88 93 ALA A C 1
ATOM 729 O O . ALA A 1 93 ? 14.194 0.825 -16.687 1.00 95.88 93 ALA A O 1
ATOM 730 N N . ARG A 1 94 ? 15.710 1.770 -15.340 1.00 95.06 94 ARG A N 1
ATOM 731 C CA . ARG A 1 94 ? 16.820 1.706 -16.312 1.00 95.06 94 ARG A CA 1
ATOM 732 C C . ARG A 1 94 ? 17.145 0.281 -16.764 1.00 95.06 94 ARG A C 1
ATOM 734 O O . ARG A 1 94 ? 17.532 0.075 -17.915 1.00 95.06 94 ARG A O 1
ATOM 741 N N . LYS A 1 95 ? 16.994 -0.692 -15.869 1.00 93.88 95 LYS A N 1
ATOM 742 C CA . LYS A 1 95 ? 17.397 -2.090 -16.050 1.00 93.88 95 LYS A CA 1
ATOM 743 C C . LYS A 1 95 ? 16.234 -3.010 -16.434 1.00 93.88 95 LYS A C 1
ATOM 745 O O . LYS A 1 95 ? 16.491 -4.070 -16.979 1.00 93.88 95 LYS A O 1
ATOM 750 N N . TRP A 1 96 ? 14.977 -2.593 -16.267 1.00 93.31 96 TRP A N 1
ATOM 751 C CA . TRP A 1 96 ? 13.778 -3.414 -16.532 1.00 93.31 96 TRP A CA 1
ATOM 752 C C . TRP A 1 96 ? 13.668 -4.032 -17.924 1.00 93.31 96 TRP A C 1
ATOM 754 O O . TRP A 1 96 ? 12.973 -5.018 -18.108 1.00 93.31 96 TRP A O 1
ATOM 764 N N . HIS A 1 97 ? 14.384 -3.493 -18.900 1.00 90.38 97 HIS A N 1
ATOM 765 C CA . HIS A 1 97 ? 14.400 -4.006 -20.264 1.00 90.38 97 HIS A CA 1
ATOM 766 C C . HIS A 1 97 ? 14.982 -5.405 -20.442 1.00 90.38 97 HIS A C 1
ATOM 768 O O . HIS A 1 97 ? 14.828 -5.986 -21.512 1.00 90.38 97 HIS A O 1
ATOM 774 N N . VAL A 1 98 ? 15.702 -5.895 -19.436 1.00 92.62 98 VAL A N 1
ATOM 775 C CA . VAL A 1 98 ? 16.245 -7.256 -19.407 1.00 92.62 98 VAL A CA 1
ATOM 776 C C . VAL A 1 98 ? 15.259 -8.257 -18.802 1.00 92.62 98 VAL A C 1
ATOM 778 O O . VAL A 1 98 ? 15.515 -9.454 -18.862 1.00 92.62 98 VAL A O 1
ATOM 781 N N . LEU A 1 99 ? 14.157 -7.779 -18.212 1.00 93.75 99 LEU A N 1
ATOM 782 C CA . LEU A 1 99 ? 13.130 -8.613 -17.600 1.00 93.75 99 LEU A CA 1
ATOM 783 C C . LEU A 1 99 ? 12.115 -9.024 -18.666 1.00 93.75 99 LEU A C 1
ATOM 785 O O . LEU A 1 99 ? 11.485 -8.171 -19.294 1.00 93.75 99 LEU A O 1
ATOM 789 N N . ASP A 1 100 ? 11.962 -10.330 -18.856 1.00 93.25 100 ASP A N 1
ATOM 790 C CA . ASP A 1 100 ? 10.928 -10.900 -19.712 1.00 93.25 100 ASP A CA 1
ATOM 791 C C . ASP A 1 100 ? 9.592 -11.057 -18.964 1.00 93.25 100 ASP A C 1
ATOM 793 O O . ASP A 1 100 ? 9.487 -10.830 -17.753 1.00 93.25 100 ASP A O 1
ATOM 797 N N . ASP A 1 101 ? 8.546 -11.453 -19.691 1.00 91.06 101 ASP A N 1
ATOM 798 C CA . ASP A 1 101 ? 7.211 -11.650 -19.117 1.00 91.06 101 ASP A CA 1
ATOM 799 C C . ASP A 1 101 ? 7.217 -12.692 -17.984 1.00 91.06 101 ASP A C 1
ATOM 801 O O . ASP A 1 101 ? 6.494 -12.551 -16.997 1.00 91.06 101 ASP A O 1
ATOM 805 N N . ALA A 1 102 ? 8.063 -13.723 -18.082 1.00 91.94 102 ALA A N 1
ATOM 806 C CA . ALA A 1 102 ? 8.162 -14.762 -17.064 1.00 91.94 102 ALA A CA 1
ATOM 807 C C . ALA A 1 102 ? 8.789 -14.235 -15.762 1.00 91.94 102 ALA A C 1
ATOM 809 O O . ALA A 1 102 ? 8.328 -14.595 -14.676 1.00 91.94 102 ALA A O 1
ATOM 810 N N . ALA A 1 103 ? 9.814 -13.384 -15.849 1.00 95.06 103 ALA A N 1
ATOM 811 C CA . ALA A 1 103 ? 10.395 -12.686 -14.707 1.00 95.06 103 ALA A CA 1
ATOM 812 C C . ALA A 1 103 ? 9.370 -11.752 -14.057 1.00 95.06 103 ALA A C 1
ATOM 814 O O . ALA A 1 103 ? 9.178 -11.792 -12.841 1.00 95.06 103 ALA A O 1
ATOM 815 N N . TRP A 1 104 ? 8.630 -10.980 -14.858 1.00 94.44 104 TRP A N 1
ATOM 816 C CA . TRP A 1 104 ? 7.573 -10.110 -14.341 1.00 94.44 104 TRP A CA 1
ATOM 817 C C . TRP A 1 104 ? 6.451 -10.870 -13.633 1.00 94.44 104 TRP A C 1
ATOM 819 O O . TRP A 1 104 ? 5.973 -10.407 -12.596 1.00 94.44 104 TRP A O 1
ATOM 829 N N . GLU A 1 105 ? 6.055 -12.042 -14.128 1.00 90.50 105 GLU A N 1
ATOM 830 C CA . GLU A 1 105 ? 5.056 -12.880 -13.457 1.00 90.50 105 GLU A CA 1
ATOM 831 C C . GLU A 1 105 ? 5.588 -13.527 -12.166 1.00 90.50 105 GLU A C 1
ATOM 833 O O . GLU A 1 105 ? 4.847 -13.620 -11.179 1.00 90.50 105 GLU A O 1
ATOM 838 N N . ARG A 1 106 ? 6.878 -13.892 -12.097 1.00 92.56 106 ARG A N 1
ATOM 839 C CA . ARG A 1 106 ? 7.513 -14.319 -10.832 1.00 92.56 106 ARG A CA 1
ATOM 840 C C . ARG A 1 106 ? 7.533 -13.191 -9.803 1.00 92.56 106 ARG A C 1
ATOM 842 O O . ARG A 1 106 ? 7.122 -13.418 -8.663 1.00 92.56 106 ARG A O 1
ATOM 849 N N . ILE A 1 107 ? 7.915 -11.975 -10.207 1.00 94.19 107 ILE A N 1
ATOM 850 C CA . ILE A 1 107 ? 7.890 -10.778 -9.348 1.00 94.19 107 ILE A CA 1
ATOM 851 C C . ILE A 1 107 ? 6.470 -10.522 -8.851 1.00 94.19 107 ILE A C 1
ATOM 853 O O . ILE A 1 107 ? 6.257 -10.362 -7.651 1.00 94.19 107 ILE A O 1
ATOM 857 N N . ARG A 1 108 ? 5.482 -10.528 -9.751 1.00 90.12 108 ARG A N 1
ATOM 858 C CA . ARG A 1 108 ? 4.073 -10.306 -9.408 1.00 90.12 108 ARG A CA 1
ATOM 859 C C . ARG A 1 108 ? 3.570 -11.332 -8.395 1.00 90.12 108 ARG A C 1
ATOM 861 O O . ARG A 1 108 ? 2.938 -10.966 -7.406 1.00 90.12 108 ARG A O 1
ATOM 868 N N . THR A 1 109 ? 3.870 -12.608 -8.620 1.00 86.31 109 THR A N 1
ATOM 869 C CA . THR A 1 109 ? 3.483 -13.708 -7.726 1.00 86.31 109 THR A CA 1
ATOM 870 C C . THR A 1 109 ? 4.141 -13.564 -6.357 1.00 86.31 109 THR A C 1
ATOM 872 O O . THR A 1 109 ? 3.454 -13.609 -5.334 1.00 86.31 109 THR A O 1
ATOM 875 N N . GLY A 1 110 ? 5.453 -13.314 -6.326 1.00 88.19 110 GLY A N 1
ATOM 876 C CA . GLY A 1 110 ? 6.197 -13.054 -5.094 1.00 88.19 110 GLY A CA 1
ATOM 877 C C . GLY A 1 110 ? 5.649 -11.851 -4.325 1.00 88.19 110 GLY A C 1
ATOM 878 O O . GLY A 1 110 ? 5.479 -11.927 -3.109 1.00 88.19 110 GLY A O 1
ATOM 879 N N . PHE A 1 111 ? 5.290 -10.780 -5.034 1.00 88.31 111 PHE A N 1
ATOM 880 C CA . PHE A 1 111 ? 4.735 -9.561 -4.453 1.00 88.31 111 PHE A CA 1
ATOM 881 C C . PHE A 1 111 ? 3.361 -9.806 -3.818 1.00 88.31 111 PHE A C 1
ATOM 883 O O . PHE A 1 111 ? 3.135 -9.409 -2.676 1.00 88.31 111 PHE A O 1
ATOM 890 N N . MET A 1 112 ? 2.463 -10.529 -4.498 1.00 83.50 112 MET A N 1
ATOM 891 C CA . MET A 1 112 ? 1.162 -10.911 -3.931 1.00 83.50 112 MET A CA 1
ATOM 892 C C . MET A 1 112 ? 1.319 -11.773 -2.672 1.00 83.50 112 MET A C 1
ATOM 894 O O . MET A 1 112 ? 0.660 -11.517 -1.666 1.00 83.50 112 MET A O 1
ATOM 898 N N . ILE A 1 113 ? 2.218 -12.763 -2.696 1.00 84.56 113 ILE A N 1
ATOM 899 C CA . ILE A 1 113 ? 2.502 -13.616 -1.532 1.00 84.56 113 ILE A CA 1
ATOM 900 C C . ILE A 1 113 ? 3.022 -12.779 -0.360 1.00 84.56 113 ILE A C 1
ATOM 902 O O . ILE A 1 113 ? 2.575 -12.963 0.774 1.00 84.56 113 ILE A O 1
ATOM 906 N N . ALA A 1 114 ? 3.959 -11.865 -0.615 1.00 85.06 114 ALA A N 1
ATOM 907 C CA . ALA A 1 114 ? 4.509 -10.999 0.417 1.00 85.06 114 ALA A CA 1
ATOM 908 C C . ALA A 1 114 ? 3.440 -10.069 1.010 1.00 85.06 114 ALA A C 1
ATOM 910 O O . ALA A 1 114 ? 3.348 -9.965 2.232 1.00 85.06 114 ALA A O 1
ATOM 911 N N . GLY A 1 115 ? 2.573 -9.490 0.172 1.00 83.31 115 GLY A N 1
ATOM 912 C CA . GLY A 1 115 ? 1.438 -8.681 0.620 1.00 83.31 115 GLY A CA 1
ATOM 913 C C . GLY A 1 115 ? 0.477 -9.456 1.525 1.00 83.31 115 GLY A C 1
ATOM 914 O O . GLY A 1 115 ? 0.095 -8.960 2.583 1.00 83.31 115 GLY A O 1
ATOM 915 N N . ILE A 1 116 ? 0.150 -10.709 1.181 1.00 82.69 116 ILE A N 1
ATOM 916 C CA . ILE A 1 116 ? -0.680 -11.575 2.037 1.00 82.69 116 ILE A CA 1
ATOM 917 C C . ILE A 1 116 ? 0.008 -11.820 3.387 1.00 82.69 116 ILE A C 1
ATOM 919 O O . ILE A 1 116 ? -0.624 -11.687 4.434 1.00 82.69 116 ILE A O 1
ATOM 923 N N . LYS A 1 117 ? 1.307 -12.143 3.392 1.00 88.56 117 LYS A N 1
ATOM 924 C CA . LYS A 1 117 ? 2.066 -12.384 4.632 1.00 88.56 117 LYS A CA 1
ATOM 925 C C . LYS A 1 117 ? 2.124 -11.146 5.527 1.00 88.56 117 LYS A C 1
ATOM 927 O O . LYS A 1 117 ? 1.926 -11.267 6.735 1.00 88.56 117 LYS A O 1
ATOM 932 N N . GLN A 1 118 ? 2.361 -9.970 4.947 1.00 84.00 118 GLN A N 1
ATOM 933 C CA . GLN A 1 118 ? 2.384 -8.708 5.685 1.00 84.00 118 GLN A CA 1
ATOM 934 C C . GLN A 1 118 ? 1.001 -8.387 6.268 1.00 84.00 118 GLN A C 1
ATOM 936 O O . GLN A 1 118 ? 0.907 -8.026 7.440 1.00 84.00 118 GLN A O 1
ATOM 941 N N . ALA A 1 119 ? -0.074 -8.609 5.502 1.00 82.44 119 ALA A N 1
ATOM 942 C CA . ALA A 1 119 ? -1.444 -8.422 5.974 1.00 82.44 119 ALA A CA 1
ATOM 943 C C . ALA A 1 119 ? -1.781 -9.342 7.161 1.00 82.44 119 ALA A C 1
ATOM 945 O O . ALA A 1 119 ? -2.324 -8.868 8.158 1.00 82.44 119 ALA A O 1
ATOM 946 N N . ILE A 1 120 ? -1.406 -10.628 7.105 1.00 87.44 120 ILE A N 1
ATOM 947 C CA . ILE A 1 120 ? -1.569 -11.555 8.239 1.00 87.44 120 ILE A CA 1
ATOM 948 C C . ILE A 1 120 ? -0.793 -11.052 9.459 1.00 87.44 120 ILE A C 1
ATOM 950 O O . ILE A 1 120 ? -1.345 -11.007 10.557 1.00 87.44 120 ILE A O 1
ATOM 954 N N . ALA A 1 121 ? 0.478 -10.678 9.289 1.00 87.62 121 ALA A N 1
ATOM 955 C CA . ALA A 1 121 ? 1.328 -10.235 10.392 1.00 87.62 121 ALA A CA 1
ATOM 956 C C . ALA A 1 121 ? 0.788 -8.962 11.064 1.00 87.62 121 ALA A C 1
ATOM 958 O O . ALA A 1 121 ? 0.770 -8.882 12.292 1.00 87.62 121 ALA A O 1
ATOM 959 N N . ALA A 1 122 ? 0.309 -7.994 10.278 1.00 81.69 122 ALA A N 1
ATOM 960 C CA . ALA A 1 122 ? -0.307 -6.773 10.788 1.00 81.69 122 ALA A CA 1
ATOM 961 C C . ALA A 1 122 ? -1.621 -7.072 11.525 1.00 81.69 122 ALA A C 1
ATOM 963 O O . ALA A 1 122 ? -1.778 -6.700 12.686 1.00 81.69 122 ALA A O 1
ATOM 964 N N . ALA A 1 123 ? -2.534 -7.820 10.898 1.00 83.56 123 ALA A N 1
ATOM 965 C CA . ALA A 1 123 ? -3.826 -8.154 11.494 1.00 83.56 123 ALA A CA 1
ATOM 966 C C . ALA A 1 123 ? -3.709 -9.065 12.729 1.00 83.56 123 ALA A C 1
ATOM 968 O O . ALA A 1 123 ? -4.552 -8.976 13.620 1.00 83.56 123 ALA A O 1
ATOM 969 N N . SER A 1 124 ? -2.655 -9.885 12.832 1.00 87.50 124 SER A N 1
ATOM 970 C CA . SER A 1 124 ? -2.378 -10.702 14.026 1.00 87.50 124 SER A CA 1
ATOM 971 C C . SER A 1 124 ? -2.182 -9.842 15.275 1.00 87.50 124 SER A C 1
ATOM 973 O O . SER A 1 124 ? -2.674 -10.196 16.341 1.00 87.50 124 SER A O 1
ATOM 975 N N . LYS A 1 125 ? -1.489 -8.699 15.150 1.00 85.06 125 LYS A N 1
ATOM 976 C CA . LYS A 1 125 ? -1.214 -7.785 16.274 1.00 85.06 125 LYS A CA 1
ATOM 977 C C . LYS A 1 125 ? -2.473 -7.088 16.791 1.00 85.06 125 LYS A C 1
ATOM 979 O O . LYS A 1 125 ? -2.496 -6.654 17.935 1.00 85.06 125 LYS A O 1
ATOM 984 N N . ALA A 1 126 ? -3.489 -6.970 15.940 1.00 81.56 126 ALA A N 1
ATOM 985 C CA . ALA A 1 126 ? -4.747 -6.300 16.245 1.00 81.56 126 ALA A CA 1
ATOM 986 C C . ALA A 1 126 ? -5.842 -7.255 16.754 1.00 81.56 126 ALA A C 1
ATOM 988 O O . ALA A 1 126 ? -6.953 -6.802 17.028 1.00 81.56 126 ALA A O 1
ATOM 989 N N . GLN A 1 127 ? -5.578 -8.566 16.850 1.00 82.62 127 GLN A N 1
ATOM 990 C CA . GLN A 1 127 ? -6.583 -9.501 17.358 1.00 82.62 127 GLN A CA 1
ATOM 991 C C . GLN A 1 127 ? -6.834 -9.274 18.857 1.00 82.62 127 GLN A C 1
ATOM 993 O O . GLN A 1 127 ? -5.877 -9.068 19.607 1.00 82.62 127 GLN A O 1
ATOM 998 N N . PRO A 1 128 ? -8.100 -9.326 19.308 1.00 82.12 128 PRO A N 1
ATOM 999 C CA . PRO A 1 128 ? -8.419 -9.231 20.726 1.00 82.12 128 PRO A CA 1
ATOM 1000 C C . PRO A 1 128 ? -7.937 -10.475 21.488 1.00 82.12 128 PRO A C 1
ATOM 1002 O O . PRO A 1 128 ? -7.714 -11.530 20.893 1.00 82.12 128 PRO A O 1
ATOM 1005 N N . ASP A 1 129 ? -7.806 -10.347 22.809 1.00 80.44 129 ASP A N 1
ATOM 1006 C CA . ASP A 1 129 ? -7.547 -11.461 23.727 1.00 80.44 129 ASP A CA 1
ATOM 1007 C C . ASP A 1 129 ? -8.848 -11.820 24.478 1.00 80.44 129 ASP A C 1
ATOM 1009 O O . ASP A 1 129 ? -9.413 -10.945 25.144 1.00 80.44 129 ASP A O 1
ATOM 1013 N N . PRO A 1 130 ? -9.369 -13.060 24.372 1.00 86.56 130 PRO A N 1
ATOM 1014 C CA . PRO A 1 130 ? -8.834 -14.193 23.609 1.00 86.56 130 PRO A CA 1
ATOM 1015 C C . PRO A 1 130 ? -9.021 -14.062 22.092 1.00 86.56 130 PRO A C 1
ATOM 1017 O O . PRO A 1 130 ? -9.995 -13.478 21.613 1.00 86.56 130 PRO A O 1
ATOM 1020 N N . VAL A 1 131 ? -8.102 -14.684 21.341 1.00 87.06 131 VAL A N 1
ATOM 1021 C CA . VAL A 1 131 ? -8.123 -14.686 19.871 1.00 87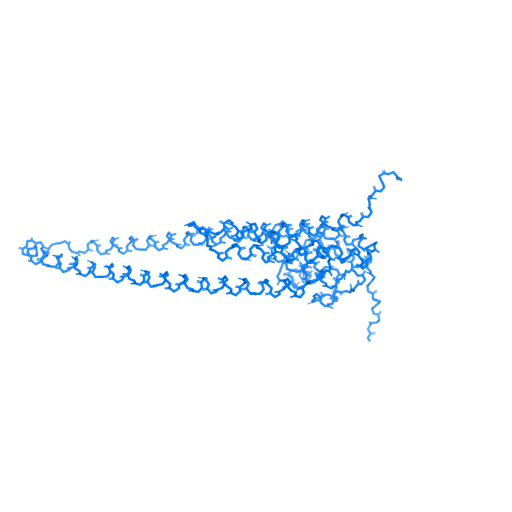.06 131 VAL A CA 1
ATOM 1022 C C . VAL A 1 131 ? -9.409 -15.350 19.358 1.00 87.06 131 VAL A C 1
ATOM 1024 O O . VAL A 1 131 ? -9.683 -16.499 19.719 1.00 87.06 131 VAL A O 1
ATOM 1027 N N . PRO A 1 132 ? -10.190 -14.682 18.492 1.00 85.56 132 PRO A N 1
ATOM 1028 C CA . PRO A 1 132 ? -11.445 -15.233 17.996 1.00 85.56 132 PRO A CA 1
ATOM 1029 C C . PRO A 1 132 ? -11.256 -16.442 17.074 1.00 85.56 132 PRO A C 1
ATOM 1031 O O . PRO A 1 132 ? -10.322 -16.498 16.276 1.00 85.56 132 PRO A O 1
ATOM 1034 N N . GLU A 1 133 ? -12.219 -17.365 17.084 1.00 84.62 133 GLU A N 1
ATOM 1035 C CA . GLU A 1 133 ? -12.190 -18.578 16.251 1.00 84.62 133 GLU A CA 1
ATOM 1036 C C . GLU A 1 133 ? -12.110 -18.276 14.741 1.0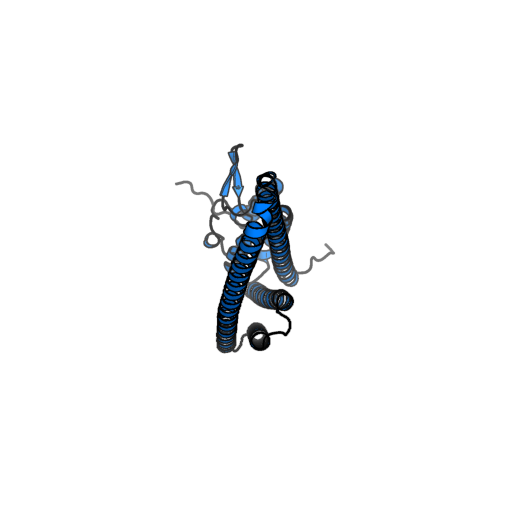0 84.62 133 GLU A C 1
ATOM 1038 O O . GLU A 1 133 ? -11.408 -18.967 13.997 1.00 84.62 133 GLU A O 1
ATOM 1043 N N . TYR A 1 134 ? -12.757 -17.196 14.277 1.00 82.88 134 TYR A N 1
ATOM 1044 C CA . TYR A 1 134 ? -12.704 -16.795 12.865 1.00 82.88 134 TYR A CA 1
ATOM 1045 C C . TYR A 1 134 ? -11.269 -16.507 12.397 1.00 82.88 134 TYR A C 1
ATOM 1047 O O . TYR A 1 134 ? -10.964 -16.660 11.214 1.00 82.88 134 TYR A O 1
ATOM 1055 N N . TRP A 1 135 ? -10.368 -16.106 13.301 1.00 89.12 135 TRP A N 1
ATOM 1056 C CA . TRP A 1 135 ? -9.000 -15.738 12.948 1.00 89.12 135 TRP A CA 1
ATOM 1057 C C . TRP A 1 135 ? -8.205 -16.933 12.409 1.00 89.12 135 TRP A C 1
ATOM 1059 O O . TRP A 1 135 ? -7.452 -16.811 11.437 1.00 89.12 135 TRP A O 1
ATOM 1069 N N . GLN A 1 136 ? -8.427 -18.123 12.969 1.00 88.50 136 GLN A N 1
ATOM 1070 C CA . GLN A 1 136 ? -7.809 -19.349 12.467 1.00 88.50 136 GLN A CA 1
ATOM 1071 C C . GLN A 1 136 ? -8.297 -19.689 11.049 1.00 88.50 136 GLN A C 1
ATOM 1073 O O . GLN A 1 136 ? -7.518 -20.150 10.211 1.00 88.50 136 GLN A O 1
ATOM 1078 N N . GLN A 1 137 ? -9.567 -19.415 10.744 1.00 83.56 137 GLN A N 1
ATOM 1079 C CA . GLN A 1 137 ? -10.131 -19.627 9.408 1.00 83.56 137 GLN A CA 1
ATOM 1080 C C . GLN A 1 137 ? -9.530 -18.650 8.389 1.00 83.56 137 GLN A C 1
ATOM 1082 O O . GLN A 1 137 ? -9.138 -19.065 7.298 1.00 83.56 137 GLN A O 1
ATOM 1087 N N . VAL A 1 138 ? -9.390 -17.372 8.761 1.00 85.56 138 VAL A N 1
ATOM 1088 C CA . VAL A 1 138 ? -8.760 -16.334 7.924 1.00 85.56 138 VAL A CA 1
ATOM 1089 C C . VAL A 1 138 ? -7.316 -16.697 7.594 1.00 85.56 138 VAL A C 1
ATOM 1091 O O . VAL A 1 138 ? -6.948 -16.755 6.423 1.00 85.56 138 VAL A O 1
ATOM 1094 N N . THR A 1 139 ? -6.504 -17.001 8.607 1.00 90.06 139 THR A N 1
ATOM 1095 C CA . THR A 1 139 ? -5.086 -17.349 8.413 1.00 90.06 139 THR A CA 1
ATOM 1096 C C . THR A 1 139 ? -4.905 -18.604 7.561 1.00 90.06 139 THR A C 1
ATOM 1098 O O . THR A 1 139 ? -4.077 -18.611 6.650 1.00 90.06 139 THR A O 1
ATOM 1101 N N . THR A 1 140 ? -5.725 -19.636 7.782 1.00 87.06 140 THR A N 1
ATOM 1102 C CA . THR A 1 140 ? -5.734 -20.850 6.949 1.00 87.06 140 THR A CA 1
ATOM 1103 C C . THR A 1 140 ? -6.063 -20.523 5.494 1.00 87.06 140 THR A C 1
ATOM 1105 O O . THR A 1 140 ? -5.350 -20.945 4.586 1.00 87.06 140 THR A O 1
ATOM 1108 N N . ALA A 1 141 ? -7.105 -19.727 5.251 1.00 80.44 141 ALA A N 1
ATOM 1109 C CA . ALA A 1 141 ? -7.503 -19.375 3.896 1.00 80.44 141 ALA A CA 1
ATOM 1110 C C . ALA A 1 141 ? -6.434 -18.542 3.169 1.00 80.44 141 ALA A C 1
ATOM 1112 O O . ALA A 1 141 ? -6.154 -18.792 1.996 1.00 80.44 141 ALA A O 1
ATOM 1113 N N . CYS A 1 142 ? -5.782 -17.604 3.862 1.00 82.88 142 CYS A N 1
ATOM 1114 C CA . CYS A 1 142 ? -4.659 -16.853 3.305 1.00 82.88 142 CYS A CA 1
ATOM 1115 C C . CYS A 1 142 ? -3.469 -17.760 2.950 1.00 82.88 142 CYS A C 1
ATOM 1117 O O . CYS A 1 142 ? -2.882 -17.598 1.881 1.00 82.88 142 CYS A O 1
ATOM 1119 N N . ASN A 1 143 ? -3.140 -18.740 3.797 1.00 88.38 143 ASN A N 1
ATOM 1120 C CA . ASN A 1 143 ? -2.070 -19.703 3.518 1.00 88.38 143 ASN A CA 1
ATOM 1121 C C . ASN A 1 143 ? -2.387 -20.584 2.301 1.00 88.38 143 ASN A C 1
ATOM 1123 O O . ASN A 1 143 ? -1.514 -20.790 1.462 1.00 88.38 143 ASN A O 1
ATOM 1127 N N . ASN A 1 144 ? -3.642 -21.008 2.136 1.00 79.69 144 ASN A N 1
ATOM 1128 C CA . ASN A 1 144 ? -4.069 -21.758 0.951 1.00 79.69 144 ASN A CA 1
ATOM 1129 C C . ASN A 1 144 ? -3.928 -20.927 -0.338 1.00 79.69 144 ASN A C 1
ATOM 1131 O O . ASN A 1 144 ? -3.564 -21.458 -1.384 1.00 79.69 144 ASN A O 1
ATOM 1135 N N . VAL A 1 145 ? -4.185 -19.612 -0.284 1.00 79.88 145 VAL A N 1
ATOM 1136 C CA . VAL A 1 145 ? -3.945 -18.711 -1.427 1.00 79.88 145 VAL A CA 1
ATOM 1137 C C . VAL A 1 145 ? -2.454 -18.595 -1.736 1.00 79.88 145 VAL A C 1
ATOM 1139 O O . VAL A 1 145 ? -2.083 -18.623 -2.907 1.00 79.88 145 VAL A O 1
ATOM 1142 N N . ILE A 1 146 ? -1.596 -18.504 -0.717 1.00 83.69 146 ILE A N 1
ATOM 1143 C CA . ILE A 1 146 ? -0.138 -18.500 -0.908 1.00 83.69 146 ILE A CA 1
ATOM 1144 C C . ILE A 1 146 ? 0.314 -19.787 -1.608 1.00 83.69 146 ILE A C 1
ATOM 1146 O O . ILE A 1 146 ? 1.050 -19.712 -2.589 1.00 83.69 146 ILE A O 1
ATOM 1150 N N . GLU A 1 147 ? -0.151 -20.949 -1.156 1.00 84.94 147 GLU A N 1
ATOM 1151 C CA . GLU A 1 147 ? 0.198 -22.241 -1.758 1.00 84.94 147 GLU A CA 1
ATOM 1152 C C . GLU A 1 147 ? -0.301 -22.360 -3.209 1.00 84.94 147 GLU A C 1
ATOM 1154 O O . GLU A 1 147 ? 0.433 -22.806 -4.098 1.00 84.94 147 GLU A O 1
ATOM 1159 N N . ALA A 1 148 ? -1.519 -21.889 -3.488 1.00 74.00 148 ALA A N 1
ATOM 1160 C CA . ALA A 1 148 ? -2.071 -21.851 -4.841 1.00 74.00 148 ALA A CA 1
ATOM 1161 C C . ALA A 1 148 ? -1.260 -20.934 -5.775 1.00 74.00 148 ALA A C 1
ATOM 1163 O O . ALA A 1 148 ? -0.985 -21.289 -6.922 1.00 74.00 148 ALA A O 1
ATOM 1164 N N . LEU A 1 149 ? -0.820 -19.774 -5.276 1.00 79.31 149 LEU A N 1
ATOM 1165 C CA . LEU A 1 149 ? 0.055 -18.857 -6.009 1.00 79.31 149 LEU A CA 1
ATOM 1166 C C . LEU A 1 149 ? 1.433 -19.474 -6.288 1.00 79.31 149 LEU A C 1
ATOM 1168 O O . LEU A 1 149 ? 1.952 -19.321 -7.388 1.00 79.31 149 LEU A O 1
ATOM 1172 N N . GLN A 1 150 ? 2.013 -20.199 -5.328 1.00 86.75 150 GLN A N 1
ATOM 1173 C CA . GLN A 1 150 ? 3.320 -20.850 -5.486 1.00 86.75 150 GLN A CA 1
ATOM 1174 C C . GLN A 1 150 ? 3.286 -22.034 -6.458 1.00 86.75 150 GLN A C 1
ATOM 1176 O O . GLN A 1 150 ? 4.229 -22.237 -7.220 1.00 86.75 150 GLN A O 1
ATOM 1181 N N . SER A 1 151 ? 2.218 -22.829 -6.420 1.00 84.38 151 SER A N 1
ATOM 1182 C CA . SER A 1 151 ? 2.073 -24.029 -7.253 1.00 84.38 151 SER A CA 1
ATOM 1183 C C . SER A 1 151 ? 1.495 -23.747 -8.643 1.00 84.38 151 SER A C 1
ATOM 1185 O O . SER A 1 151 ? 1.593 -24.602 -9.527 1.00 84.38 151 SER A O 1
ATOM 1187 N N . GLY A 1 152 ? 0.867 -22.581 -8.837 1.00 74.44 152 GLY A N 1
ATOM 1188 C CA . GLY A 1 152 ? 0.122 -22.234 -10.050 1.00 74.44 152 GLY A CA 1
ATOM 1189 C C . GLY A 1 152 ? -1.154 -23.062 -10.249 1.00 74.44 152 GLY A C 1
ATOM 1190 O O . GLY A 1 152 ? -1.707 -23.081 -11.350 1.00 74.44 152 GLY A O 1
ATOM 1191 N N . LYS A 1 153 ? -1.616 -23.776 -9.216 1.00 72.06 153 LYS A N 1
ATOM 1192 C CA . LYS A 1 153 ? -2.776 -24.678 -9.249 1.00 72.06 153 LYS A CA 1
ATOM 1193 C C . LYS A 1 153 ? -3.836 -24.231 -8.249 1.00 72.06 153 LYS A C 1
ATOM 1195 O O . LYS A 1 153 ? -3.559 -23.474 -7.328 1.00 72.06 153 LYS A O 1
ATOM 1200 N N . ASP A 1 154 ? -5.070 -24.678 -8.465 1.00 67.44 154 ASP A N 1
ATOM 1201 C CA . ASP A 1 154 ? -6.171 -24.584 -7.494 1.00 67.44 154 ASP A CA 1
ATOM 1202 C C . ASP A 1 154 ? -6.525 -23.168 -6.987 1.00 67.44 154 ASP A C 1
ATOM 1204 O O . ASP A 1 154 ? -7.234 -23.004 -5.992 1.00 67.44 154 ASP A O 1
ATOM 1208 N N . LEU A 1 155 ? -6.137 -22.124 -7.731 1.00 70.56 155 LEU A N 1
ATOM 1209 C CA . LEU A 1 155 ? -6.441 -20.718 -7.425 1.00 70.56 155 LEU A CA 1
ATOM 1210 C C . LEU A 1 155 ? -7.939 -20.448 -7.236 1.00 70.56 155 LEU A C 1
ATOM 1212 O O . LEU A 1 155 ? -8.319 -19.635 -6.396 1.00 70.56 155 LEU A O 1
ATOM 1216 N N . ALA A 1 156 ? -8.801 -21.132 -7.992 1.00 62.97 156 ALA A N 1
ATOM 1217 C CA . ALA A 1 156 ? -10.250 -20.987 -7.862 1.00 62.97 156 ALA A CA 1
ATOM 1218 C C . ALA A 1 156 ? -10.758 -21.483 -6.498 1.00 62.97 156 ALA A C 1
ATOM 1220 O O . ALA A 1 156 ? -11.559 -20.803 -5.854 1.00 62.97 156 ALA A O 1
ATOM 1221 N N . ALA A 1 157 ? -10.259 -22.633 -6.036 1.00 60.66 157 ALA A N 1
ATOM 1222 C CA . ALA A 1 157 ? -10.621 -23.202 -4.743 1.00 60.66 157 ALA A CA 1
ATOM 1223 C C . ALA A 1 157 ? -10.068 -22.352 -3.591 1.00 60.66 157 ALA A C 1
ATOM 1225 O O . ALA A 1 157 ? -10.806 -22.008 -2.667 1.00 60.66 157 ALA A O 1
ATOM 1226 N N . ALA A 1 158 ? -8.805 -21.927 -3.689 1.00 65.81 158 ALA A N 1
ATOM 1227 C CA . ALA A 1 158 ? -8.190 -21.046 -2.701 1.00 65.81 158 ALA A CA 1
ATOM 1228 C C . ALA A 1 158 ? -8.923 -19.698 -2.594 1.00 65.81 158 ALA A C 1
ATOM 1230 O O . ALA A 1 158 ? -9.196 -19.220 -1.492 1.00 65.81 158 ALA A O 1
ATOM 1231 N N . ARG A 1 159 ? -9.333 -19.112 -3.728 1.00 68.00 159 ARG A N 1
ATOM 1232 C CA . ARG A 1 159 ? -10.132 -17.879 -3.756 1.00 68.00 159 ARG A CA 1
ATOM 1233 C C . ARG A 1 159 ? -11.496 -18.058 -3.095 1.00 68.00 159 ARG A C 1
ATOM 1235 O O . ARG A 1 159 ? -11.919 -17.177 -2.351 1.00 68.00 159 ARG A O 1
ATOM 1242 N N . ALA A 1 160 ? -12.183 -19.169 -3.355 1.00 62.81 160 ALA A N 1
ATOM 1243 C CA . ALA A 1 160 ? -13.469 -19.455 -2.725 1.00 62.81 160 ALA A CA 1
ATOM 1244 C C . ALA A 1 160 ? -13.333 -19.588 -1.198 1.00 62.81 160 ALA A C 1
ATOM 1246 O O . ALA A 1 160 ? -14.123 -18.998 -0.461 1.00 62.81 160 ALA A O 1
ATOM 1247 N N . ALA A 1 161 ? -12.293 -20.282 -0.722 1.00 64.75 161 ALA A N 1
ATOM 1248 C CA . ALA A 1 161 ? -11.998 -20.409 0.704 1.00 64.75 161 ALA A CA 1
ATOM 1249 C C . ALA A 1 161 ? -11.682 -19.050 1.356 1.00 64.75 161 ALA A C 1
ATOM 1251 O O . ALA A 1 161 ? -12.224 -18.736 2.415 1.00 64.75 161 ALA A O 1
ATOM 1252 N N . ALA A 1 162 ? -10.870 -18.213 0.701 1.00 68.12 162 ALA A N 1
ATOM 1253 C CA . ALA A 1 162 ? -10.574 -16.857 1.164 1.00 68.12 162 ALA A CA 1
ATOM 1254 C C . ALA A 1 162 ? -11.829 -15.981 1.242 1.00 68.12 162 ALA A C 1
ATOM 1256 O O . ALA A 1 162 ? -12.016 -15.255 2.216 1.00 68.12 162 ALA A O 1
ATOM 1257 N N . TRP A 1 163 ? -12.723 -16.087 0.256 1.00 69.56 163 TRP A N 1
ATOM 1258 C CA . TRP A 1 163 ? -13.986 -15.354 0.259 1.00 69.56 163 TRP A CA 1
ATOM 1259 C C . TRP A 1 163 ? -14.900 -15.777 1.413 1.00 69.56 163 TRP A C 1
ATOM 1261 O O . TRP A 1 163 ? -15.458 -14.927 2.104 1.00 69.56 163 TRP A O 1
ATOM 1271 N N . ALA A 1 164 ? -15.018 -17.083 1.661 1.00 67.69 164 ALA A N 1
ATOM 1272 C CA . ALA A 1 164 ? -15.799 -17.609 2.777 1.00 67.69 164 ALA A CA 1
ATOM 1273 C C . ALA A 1 164 ? -15.242 -17.145 4.134 1.00 67.69 164 ALA A C 1
ATOM 1275 O O . ALA A 1 164 ? -16.006 -16.690 4.984 1.00 67.69 164 ALA A O 1
ATOM 1276 N N . ALA A 1 165 ? -13.918 -17.187 4.314 1.00 71.38 165 ALA A N 1
ATOM 1277 C CA . ALA A 1 165 ? -13.269 -16.726 5.539 1.00 71.38 165 ALA A CA 1
ATOM 1278 C C . ALA A 1 165 ? -13.442 -15.213 5.760 1.00 71.38 165 ALA A C 1
ATOM 1280 O O . ALA A 1 165 ? -13.732 -14.784 6.876 1.00 71.38 165 ALA A O 1
ATOM 1281 N N . ALA A 1 166 ? -13.332 -14.405 4.701 1.00 71.88 166 ALA A N 1
ATOM 1282 C CA . ALA A 1 166 ? -13.594 -12.968 4.771 1.00 71.88 166 ALA A CA 1
ATOM 1283 C C . ALA A 1 166 ? -15.045 -12.676 5.183 1.00 71.88 166 ALA A C 1
ATOM 1285 O O . ALA A 1 166 ? -15.293 -11.802 6.012 1.00 71.88 166 ALA A O 1
ATOM 1286 N N . TRP A 1 167 ? -16.003 -13.440 4.653 1.00 71.94 167 TRP A N 1
ATOM 1287 C CA . TRP A 1 167 ? -17.412 -13.301 5.013 1.00 71.94 167 TRP A CA 1
ATOM 1288 C C . TRP A 1 167 ? -17.677 -13.685 6.476 1.00 71.94 167 TRP A C 1
ATOM 1290 O O . TRP A 1 167 ? -18.380 -12.964 7.182 1.00 71.94 167 TRP A O 1
ATOM 1300 N N . ALA A 1 168 ? -17.060 -14.767 6.964 1.00 74.44 168 ALA A N 1
ATOM 1301 C CA . ALA A 1 168 ? -17.134 -15.171 8.369 1.00 74.44 168 ALA A CA 1
ATOM 1302 C C . ALA A 1 168 ? -16.551 -14.102 9.312 1.00 74.44 168 ALA A C 1
ATOM 1304 O O . ALA A 1 168 ? -17.178 -13.757 10.314 1.00 74.44 168 ALA A O 1
ATOM 1305 N N . ALA A 1 169 ? -15.396 -13.526 8.963 1.00 71.69 169 ALA A N 1
ATOM 1306 C CA . ALA A 1 169 ? -14.781 -12.444 9.729 1.00 71.69 169 ALA A CA 1
ATOM 1307 C C . ALA A 1 169 ? -15.648 -11.172 9.741 1.00 71.69 169 ALA A C 1
ATOM 1309 O O . ALA A 1 169 ? -15.836 -10.568 10.796 1.00 71.69 169 ALA A O 1
ATOM 1310 N N . ALA A 1 170 ? -16.233 -10.791 8.600 1.00 73.69 170 ALA A N 1
ATOM 1311 C CA . ALA A 1 170 ? -17.127 -9.634 8.511 1.00 73.69 170 ALA A CA 1
ATOM 1312 C C . ALA A 1 170 ? -18.376 -9.803 9.390 1.00 73.69 170 ALA A C 1
ATOM 1314 O O . ALA A 1 170 ? -18.748 -8.891 10.126 1.00 73.69 170 ALA A O 1
ATOM 1315 N N . ARG A 1 171 ? -18.984 -10.994 9.375 1.00 74.62 171 ARG A N 1
ATOM 1316 C CA . ARG A 1 171 ? -20.116 -11.333 10.247 1.00 74.62 171 ARG A CA 1
ATOM 1317 C C . ARG A 1 171 ? -19.738 -11.269 11.723 1.00 74.62 171 ARG A C 1
ATOM 1319 O O . ARG A 1 171 ? -20.491 -10.718 12.521 1.00 74.62 171 ARG A O 1
ATOM 1326 N N . ALA A 1 172 ? -18.571 -11.791 12.095 1.00 74.19 172 ALA A N 1
ATOM 1327 C CA . ALA A 1 172 ? -18.091 -11.708 13.470 1.00 74.19 172 ALA A CA 1
ATOM 1328 C C . ALA A 1 172 ? -17.903 -10.248 13.925 1.00 74.19 172 ALA A C 1
ATOM 1330 O O . ALA A 1 172 ? -18.322 -9.894 15.026 1.00 74.19 172 ALA A O 1
ATOM 1331 N N . ALA A 1 173 ? -17.349 -9.389 13.061 1.00 71.25 173 ALA A N 1
ATOM 1332 C CA . ALA A 1 173 ? -17.178 -7.965 13.341 1.00 71.25 173 ALA A CA 1
ATOM 1333 C C . ALA A 1 173 ? -18.518 -7.222 13.503 1.00 71.25 173 ALA A C 1
ATOM 1335 O O . ALA A 1 173 ? -18.668 -6.446 14.444 1.00 71.25 173 ALA A O 1
ATOM 1336 N N . GLU A 1 174 ? -19.502 -7.490 12.639 1.00 73.12 174 GLU A N 1
ATOM 1337 C CA . GLU A 1 174 ? -20.865 -6.939 12.742 1.00 73.12 174 GLU A CA 1
ATOM 1338 C C . GLU A 1 174 ? -21.498 -7.291 14.098 1.00 73.12 174 GLU A C 1
ATOM 1340 O O . GLU A 1 174 ? -21.934 -6.412 14.840 1.00 73.12 174 GLU A O 1
ATOM 1345 N N . THR A 1 175 ? -21.429 -8.568 14.477 1.00 70.88 175 THR A N 1
ATOM 1346 C CA . THR A 1 175 ? -21.987 -9.058 15.749 1.00 70.88 175 THR A CA 1
ATOM 1347 C C . THR A 1 175 ? -21.297 -8.417 16.963 1.00 70.88 175 THR A C 1
ATOM 1349 O O . THR A 1 175 ? -21.941 -8.069 17.959 1.00 70.88 175 THR A O 1
ATOM 1352 N N . ALA A 1 176 ? -19.974 -8.232 16.895 1.00 70.56 176 ALA A N 1
ATOM 1353 C CA . ALA A 1 176 ? -19.205 -7.574 17.947 1.00 70.56 176 ALA A CA 1
ATOM 1354 C C . ALA A 1 176 ? -19.567 -6.084 18.082 1.00 70.56 176 ALA A C 1
ATOM 1356 O O . ALA A 1 176 ? -19.735 -5.598 19.202 1.00 70.56 176 ALA A O 1
ATOM 1357 N N . ALA A 1 177 ? -19.743 -5.374 16.962 1.00 67.75 177 ALA A N 1
ATOM 1358 C CA . ALA A 1 177 ? -20.137 -3.967 16.948 1.00 67.75 177 ALA A CA 1
ATOM 1359 C C . ALA A 1 177 ? -21.538 -3.753 17.543 1.00 67.75 177 ALA A C 1
ATOM 1361 O O . ALA A 1 177 ? -21.722 -2.859 18.370 1.00 67.75 177 ALA A O 1
ATOM 1362 N N . GLU A 1 178 ? -22.507 -4.605 17.196 1.00 69.94 178 GLU A N 1
ATOM 1363 C CA . GLU A 1 178 ? -23.852 -4.577 17.788 1.00 69.94 178 GLU A CA 1
ATOM 1364 C C . GLU A 1 178 ? -23.812 -4.806 19.304 1.00 69.94 178 GLU A C 1
ATOM 1366 O O . GLU A 1 178 ? -24.444 -4.077 20.074 1.00 69.94 178 GLU A O 1
ATOM 1371 N N . THR A 1 179 ? -23.015 -5.780 19.752 1.00 67.38 179 THR A N 1
ATOM 1372 C CA . THR A 1 179 ? -22.862 -6.096 21.180 1.00 67.38 179 THR A CA 1
ATOM 1373 C C . THR A 1 179 ? -22.235 -4.929 21.948 1.00 67.38 179 THR A C 1
ATOM 1375 O O . THR A 1 179 ? -22.717 -4.562 23.023 1.00 67.38 179 THR A O 1
ATOM 1378 N N . ALA A 1 180 ? -21.191 -4.309 21.389 1.00 63.06 180 ALA A N 1
ATOM 1379 C CA . ALA A 1 180 ? -20.529 -3.147 21.976 1.00 63.06 180 ALA A CA 1
ATOM 1380 C C . ALA A 1 180 ? -21.460 -1.926 22.042 1.00 63.06 180 ALA A C 1
ATOM 1382 O O . ALA A 1 180 ? -21.528 -1.264 23.079 1.00 63.06 180 ALA A O 1
ATOM 1383 N N . ALA A 1 181 ? -22.228 -1.662 20.979 1.00 61.50 181 ALA A N 1
ATOM 1384 C CA . ALA A 1 181 ? -23.216 -0.586 20.952 1.00 61.50 181 ALA A CA 1
ATOM 1385 C C . ALA A 1 181 ? -24.299 -0.786 22.023 1.00 61.50 181 ALA A C 1
ATOM 1387 O O . ALA A 1 181 ? -24.650 0.154 22.739 1.00 61.50 181 ALA A O 1
ATOM 1388 N N . TRP A 1 182 ? -24.785 -2.019 22.194 1.00 59.41 182 TRP A N 1
ATOM 1389 C CA . TRP A 1 182 ? -25.777 -2.333 23.219 1.00 59.41 182 TRP A CA 1
ATOM 1390 C C . TRP A 1 182 ? -25.219 -2.193 24.644 1.00 59.41 182 TRP A C 1
ATOM 1392 O O . TRP A 1 182 ? -25.898 -1.665 25.527 1.00 59.41 182 TRP A O 1
ATOM 1402 N N . ALA A 1 183 ? -23.969 -2.604 24.882 1.00 61.97 183 ALA A N 1
ATOM 1403 C CA . ALA A 1 183 ? -23.293 -2.415 26.166 1.00 61.97 183 ALA A CA 1
ATOM 1404 C C . ALA A 1 183 ? -23.074 -0.927 26.496 1.00 61.97 183 ALA A C 1
ATOM 1406 O O . ALA A 1 183 ? -23.372 -0.501 27.612 1.00 61.97 183 ALA A O 1
ATOM 1407 N N . ALA A 1 184 ? -22.628 -0.127 25.522 1.00 59.97 184 ALA A N 1
ATOM 1408 C CA . ALA A 1 184 ? -22.435 1.314 25.675 1.00 59.97 184 ALA A CA 1
ATOM 1409 C C . ALA A 1 184 ? -23.756 2.043 25.963 1.00 59.97 184 ALA A C 1
ATOM 1411 O O . ALA A 1 184 ? -23.821 2.859 26.882 1.00 59.97 184 ALA A O 1
ATOM 1412 N N . ALA A 1 185 ? -24.829 1.699 25.243 1.00 54.38 185 ALA A N 1
ATOM 1413 C CA . ALA A 1 185 ? -26.160 2.243 25.498 1.00 54.38 185 ALA A CA 1
ATOM 1414 C C . ALA A 1 185 ? -26.648 1.915 26.918 1.00 54.38 185 ALA A C 1
ATOM 1416 O O . ALA A 1 185 ? -27.205 2.776 27.598 1.00 54.38 185 ALA A O 1
ATOM 1417 N N . ARG A 1 186 ? -26.392 0.692 27.402 1.00 64.44 186 ARG A N 1
ATOM 1418 C CA . ARG A 1 186 ? -26.765 0.283 28.763 1.00 64.44 186 ARG A CA 1
ATOM 1419 C C . ARG A 1 186 ? -25.955 1.013 29.836 1.00 64.44 186 ARG A C 1
ATOM 1421 O O . ARG A 1 186 ? -26.523 1.423 30.843 1.00 64.44 186 ARG A O 1
ATOM 1428 N N . ALA A 1 187 ? -24.656 1.203 29.617 1.00 55.59 187 ALA A N 1
ATOM 1429 C CA . ALA A 1 187 ? -23.798 1.966 30.521 1.00 55.59 187 ALA A CA 1
ATOM 1430 C C . ALA A 1 187 ? -24.210 3.447 30.585 1.00 55.59 187 ALA A C 1
ATOM 1432 O O . ALA A 1 187 ? -24.290 4.010 31.674 1.00 55.59 187 ALA A O 1
ATOM 1433 N N . ALA A 1 188 ? -24.538 4.057 29.441 1.00 57.34 188 ALA A N 1
ATOM 1434 C CA . ALA A 1 188 ? -25.048 5.426 29.376 1.00 57.34 188 ALA A CA 1
ATOM 1435 C C . ALA A 1 188 ? -26.403 5.573 30.090 1.00 57.34 188 ALA A C 1
ATOM 1437 O O . ALA A 1 188 ? -26.607 6.546 30.813 1.00 57.34 188 ALA A O 1
ATOM 1438 N N . ALA A 1 189 ? -27.303 4.596 29.935 1.00 58.19 189 ALA A N 1
ATOM 1439 C CA . ALA A 1 189 ? -28.582 4.573 30.644 1.00 58.19 189 ALA A CA 1
ATOM 1440 C C . ALA A 1 189 ? -28.393 4.475 32.167 1.00 58.19 189 ALA A C 1
ATOM 1442 O O . ALA A 1 189 ? -28.971 5.273 32.898 1.00 58.19 189 ALA A O 1
ATOM 1443 N N . TRP A 1 190 ? -27.531 3.568 32.638 1.00 62.31 190 TRP A N 1
ATOM 1444 C CA . TRP A 1 190 ? -27.219 3.428 34.064 1.00 62.31 190 TRP A CA 1
ATOM 1445 C C . TRP A 1 190 ? -26.564 4.690 34.644 1.00 62.31 190 TRP A C 1
ATOM 1447 O O . TRP A 1 190 ? -26.928 5.135 35.730 1.00 62.31 190 TRP A O 1
ATOM 1457 N N . ALA A 1 191 ? -25.642 5.320 33.908 1.00 51.28 191 ALA A N 1
ATOM 1458 C CA . ALA A 1 191 ? -25.034 6.586 34.312 1.00 51.28 191 ALA A CA 1
ATOM 1459 C C . ALA A 1 191 ? -26.062 7.728 34.403 1.00 51.28 191 ALA A C 1
ATOM 1461 O O . ALA A 1 191 ? -26.005 8.522 35.339 1.00 51.28 191 ALA A O 1
ATOM 1462 N N . ALA A 1 192 ? -27.015 7.802 33.468 1.00 52.12 192 ALA A N 1
ATOM 1463 C CA . ALA A 1 192 ? -28.091 8.792 33.494 1.00 52.12 192 ALA A CA 1
ATOM 1464 C C . ALA A 1 192 ? -29.066 8.564 34.661 1.00 52.12 192 ALA A C 1
ATOM 1466 O O . ALA A 1 192 ? -29.453 9.523 35.324 1.00 52.12 192 ALA A O 1
ATOM 1467 N N . GLU A 1 193 ? -29.424 7.309 34.940 1.00 55.53 193 GLU A N 1
ATOM 1468 C CA . GLU A 1 193 ? -30.255 6.925 36.088 1.00 55.53 193 GLU A CA 1
ATOM 1469 C C . GLU A 1 193 ? -29.562 7.273 37.409 1.00 55.53 193 GLU A C 1
ATOM 1471 O O . GLU A 1 193 ? -30.133 7.972 38.240 1.00 55.53 193 GLU A O 1
ATOM 1476 N N . THR A 1 194 ? -28.283 6.917 37.544 1.00 54.94 194 THR A N 1
ATOM 1477 C CA . THR A 1 194 ? -27.475 7.236 38.729 1.00 54.94 194 THR A CA 1
ATOM 1478 C C . THR A 1 194 ? -27.324 8.750 38.909 1.00 54.94 194 THR A C 1
ATOM 1480 O O . THR A 1 194 ? -27.398 9.258 40.026 1.00 54.94 194 THR A O 1
ATOM 1483 N N . ALA A 1 195 ? -27.147 9.508 37.820 1.00 50.66 195 ALA A N 1
ATOM 1484 C CA . ALA A 1 195 ? -27.100 10.971 37.856 1.00 50.66 195 ALA A CA 1
ATOM 1485 C C . ALA A 1 195 ? -28.445 11.582 38.287 1.00 50.66 195 ALA A C 1
ATOM 1487 O O . ALA A 1 195 ? -28.464 12.566 39.023 1.00 50.66 195 ALA A O 1
ATOM 1488 N N . ALA A 1 196 ? -29.569 10.997 37.867 1.00 49.47 196 ALA A N 1
ATOM 1489 C CA . ALA A 1 196 ? -30.901 11.430 38.275 1.00 49.47 196 ALA A CA 1
ATOM 1490 C C . ALA A 1 196 ? -31.194 11.096 39.748 1.00 49.47 196 ALA A C 1
ATOM 1492 O O . ALA A 1 196 ? -31.700 11.956 40.468 1.00 49.47 196 ALA A O 1
ATOM 1493 N N . GLU A 1 197 ? -30.838 9.896 40.216 1.00 58.47 197 GLU A N 1
ATOM 1494 C CA . GLU A 1 197 ? -30.965 9.493 41.623 1.00 58.47 197 GLU A CA 1
ATOM 1495 C C . GLU A 1 197 ? -30.094 10.361 42.530 1.00 58.47 197 GLU A C 1
ATOM 1497 O O . GLU A 1 197 ? -30.588 10.928 43.501 1.00 58.47 197 GLU A O 1
ATOM 1502 N N . THR A 1 198 ? -28.824 10.559 42.176 1.00 55.22 198 THR A N 1
ATOM 1503 C CA . THR A 1 198 ? -27.922 11.432 42.943 1.00 55.22 198 THR A CA 1
ATOM 1504 C C . THR A 1 198 ? -28.378 12.888 42.925 1.00 55.22 198 THR A C 1
ATOM 1506 O O . THR A 1 198 ? -28.279 13.558 43.951 1.00 55.22 198 THR A O 1
ATOM 1509 N N . ALA A 1 199 ? -28.941 13.386 41.819 1.00 49.38 199 ALA A N 1
ATOM 1510 C CA . ALA A 1 199 ? -29.559 14.710 41.769 1.00 49.38 199 ALA A CA 1
ATOM 1511 C C . ALA A 1 199 ? -30.826 14.802 42.637 1.00 49.38 199 ALA A C 1
ATOM 1513 O O . ALA A 1 199 ? -31.040 15.825 43.283 1.00 49.38 199 ALA A O 1
ATOM 1514 N N . ALA A 1 200 ? -31.650 13.752 42.692 1.00 52.28 200 ALA A N 1
ATOM 1515 C CA . ALA A 1 200 ? -32.850 13.702 43.527 1.00 52.28 200 ALA A CA 1
ATOM 1516 C C . ALA A 1 200 ? -32.511 13.613 45.025 1.00 52.28 200 ALA A C 1
ATOM 1518 O O . ALA A 1 200 ? -33.096 14.336 45.832 1.00 52.28 200 ALA A O 1
ATOM 1519 N N . GLU A 1 201 ? -31.530 12.793 45.403 1.00 59.03 201 GLU A N 1
ATOM 1520 C CA . GLU A 1 201 ? -31.003 12.724 46.770 1.00 59.03 201 GLU A CA 1
ATOM 1521 C C . GLU A 1 201 ? -30.327 14.035 47.178 1.00 59.03 201 GLU A C 1
ATOM 1523 O O . GLU A 1 201 ? -30.549 14.536 48.284 1.00 59.03 201 GLU A O 1
ATOM 1528 N N . ALA A 1 202 ? -29.547 14.636 46.273 1.00 50.88 202 ALA A N 1
ATOM 1529 C CA . ALA A 1 202 ? -28.964 15.954 46.478 1.00 50.88 202 ALA A CA 1
ATOM 1530 C C . ALA A 1 202 ? -30.048 17.027 46.613 1.00 50.88 202 ALA A C 1
ATOM 1532 O O . ALA A 1 202 ? -29.901 17.896 47.460 1.00 50.88 202 ALA A O 1
ATOM 1533 N N . ALA A 1 203 ? -31.152 16.953 45.864 1.00 48.34 203 ALA A N 1
ATOM 1534 C CA . ALA A 1 203 ? -32.284 17.868 45.994 1.00 48.34 203 ALA A CA 1
ATOM 1535 C C . ALA A 1 203 ? -33.038 17.683 47.323 1.00 48.34 203 ALA A C 1
ATOM 1537 O O . ALA A 1 203 ? -33.415 18.673 47.945 1.00 48.34 203 ALA A O 1
ATOM 1538 N N . ALA A 1 204 ? -33.213 16.447 47.803 1.00 60.12 204 ALA A N 1
ATOM 1539 C CA . ALA A 1 204 ? -33.818 16.167 49.107 1.00 60.12 204 ALA A CA 1
ATOM 1540 C C . ALA A 1 204 ? -32.948 16.698 50.261 1.00 60.12 204 ALA A C 1
ATOM 1542 O O . ALA A 1 204 ? -33.445 17.378 51.159 1.00 60.12 204 ALA A O 1
ATOM 1543 N N . ARG A 1 205 ? -31.628 16.480 50.191 1.00 54.97 205 ARG A N 1
ATOM 1544 C CA . ARG A 1 205 ? -30.663 17.029 51.159 1.00 54.97 205 ARG A CA 1
ATOM 1545 C C . ARG A 1 205 ? -30.476 18.536 51.019 1.00 54.97 205 ARG A C 1
ATOM 1547 O O . ARG A 1 205 ? -30.258 19.214 52.015 1.00 54.97 205 ARG A O 1
ATOM 1554 N N . ALA A 1 206 ? -30.602 19.079 49.811 1.00 45.28 206 ALA A N 1
ATOM 1555 C CA . ALA A 1 206 ? -30.612 20.512 49.557 1.00 45.28 206 ALA A CA 1
ATOM 1556 C C . ALA A 1 206 ? -31.912 21.166 50.030 1.00 45.28 206 ALA A C 1
ATOM 1558 O O . ALA A 1 206 ? -31.866 22.323 50.401 1.00 45.28 206 ALA A O 1
ATOM 1559 N N . ALA A 1 207 ? -33.050 20.472 50.099 1.00 54.28 207 ALA A N 1
ATOM 1560 C CA . ALA A 1 207 ? -34.251 21.000 50.750 1.00 54.28 207 ALA A CA 1
ATOM 1561 C C . ALA A 1 207 ? -34.059 21.109 52.276 1.00 54.28 207 ALA A C 1
ATOM 1563 O O . ALA A 1 207 ? -34.466 22.102 52.877 1.00 54.28 207 ALA A O 1
ATOM 1564 N N . GLU A 1 208 ? -33.362 20.145 52.888 1.00 55.72 208 GLU A N 1
ATOM 1565 C CA . GLU A 1 208 ? -32.928 20.223 54.292 1.00 55.72 208 GLU A CA 1
ATOM 1566 C C . GLU A 1 208 ? -31.837 21.288 54.519 1.00 55.72 208 GLU A C 1
ATOM 1568 O O . GLU A 1 208 ? -31.859 21.979 55.536 1.00 55.72 208 GLU A O 1
ATOM 1573 N N . ALA A 1 209 ? -30.909 21.470 53.573 1.00 46.03 209 ALA A N 1
ATOM 1574 C CA . ALA A 1 209 ? -29.789 22.410 53.677 1.00 46.03 209 ALA A CA 1
ATOM 1575 C C . ALA A 1 209 ? -30.091 23.832 53.165 1.00 46.03 209 ALA A C 1
ATOM 1577 O O . ALA A 1 209 ? -29.447 24.768 53.614 1.00 46.03 209 ALA A O 1
ATOM 1578 N N . ALA A 1 210 ? -31.068 24.053 52.280 1.00 43.56 210 ALA A N 1
ATOM 1579 C CA . ALA A 1 210 ? -31.540 25.377 51.840 1.00 43.56 210 ALA A CA 1
ATOM 1580 C C . ALA A 1 210 ? -32.342 26.086 52.939 1.00 43.56 210 ALA A C 1
ATOM 1582 O O . ALA A 1 210 ? -32.445 27.310 52.941 1.00 43.56 210 ALA A O 1
ATOM 1583 N N . ALA A 1 211 ? -32.817 25.331 53.933 1.00 47.78 211 ALA A N 1
ATOM 1584 C CA . ALA A 1 211 ? -33.205 25.886 55.223 1.00 47.78 211 ALA A CA 1
ATOM 1585 C C . ALA A 1 211 ? -32.006 26.492 56.000 1.00 47.78 211 ALA A C 1
ATOM 1587 O O . ALA A 1 211 ? -32.222 27.185 56.991 1.00 47.78 211 ALA A O 1
ATOM 1588 N N . TRP A 1 212 ? -30.760 26.270 55.547 1.00 47.78 212 TRP A N 1
ATOM 1589 C CA . TRP A 1 212 ? -29.509 26.733 56.166 1.00 47.78 212 TRP A CA 1
ATOM 1590 C C . TRP A 1 212 ? -28.576 27.564 55.247 1.00 47.78 212 TRP A C 1
ATOM 1592 O O . TRP A 1 212 ? -27.871 28.429 55.752 1.00 47.78 212 TRP A O 1
ATOM 1602 N N . ALA A 1 213 ? -28.566 27.369 53.922 1.00 44.12 213 ALA A N 1
ATOM 1603 C CA . ALA A 1 213 ? -27.541 27.911 53.016 1.00 44.12 213 ALA A CA 1
ATOM 1604 C C . ALA A 1 213 ? -28.119 28.572 51.747 1.00 44.12 213 ALA A C 1
ATOM 1606 O O . ALA A 1 213 ? -27.991 28.061 50.637 1.00 44.12 213 ALA A O 1
ATOM 1607 N N . ALA A 1 214 ? -28.722 29.750 51.895 1.00 41.84 214 ALA A N 1
ATOM 1608 C CA . ALA A 1 214 ? -29.162 30.594 50.778 1.00 41.84 214 ALA A CA 1
ATOM 1609 C C . ALA A 1 214 ? -28.024 31.428 50.126 1.00 41.84 214 ALA A C 1
ATOM 1611 O O . ALA A 1 214 ? -28.315 32.407 49.444 1.00 41.84 214 ALA A O 1
ATOM 1612 N N . GLU A 1 215 ? -26.741 31.087 50.324 1.00 44.97 215 GLU A N 1
ATOM 1613 C CA . GLU A 1 215 ? -25.626 32.033 50.097 1.00 44.97 215 GLU A CA 1
ATOM 1614 C C . GLU A 1 215 ? -24.575 31.641 49.027 1.00 44.97 215 GLU A C 1
ATOM 1616 O O . GLU A 1 215 ? -23.852 32.518 48.567 1.00 44.97 215 GLU A O 1
ATOM 1621 N N . THR A 1 216 ? -24.471 30.394 48.543 1.00 55.53 216 THR A N 1
ATOM 1622 C CA . THR A 1 216 ? -23.275 29.965 47.761 1.00 55.53 216 THR A CA 1
ATOM 1623 C C . THR A 1 216 ? -23.547 28.992 46.593 1.00 55.53 216 THR A C 1
ATOM 1625 O O . THR A 1 216 ? -22.959 27.919 46.512 1.00 55.53 216 THR A O 1
ATOM 1628 N N . ALA A 1 217 ? -24.433 29.337 45.647 1.00 44.66 217 ALA A N 1
ATOM 1629 C CA . ALA A 1 217 ? -24.872 28.411 44.578 1.00 44.66 217 ALA A CA 1
ATOM 1630 C C . ALA A 1 217 ? -24.328 28.675 43.148 1.00 44.66 217 ALA A C 1
ATOM 1632 O O . ALA A 1 217 ? -24.691 27.953 42.223 1.00 44.66 217 ALA A O 1
ATOM 1633 N N . ALA A 1 218 ? -23.470 29.678 42.923 1.00 52.03 218 ALA A N 1
ATOM 1634 C CA . ALA A 1 218 ? -23.005 30.041 41.571 1.00 52.03 218 ALA A CA 1
ATOM 1635 C C . ALA A 1 218 ? -21.630 29.457 41.166 1.00 52.03 218 ALA A C 1
ATOM 1637 O O . ALA A 1 218 ? -21.328 29.389 39.976 1.00 52.03 218 ALA A O 1
ATOM 1638 N N . GLU A 1 219 ? -20.798 29.015 42.115 1.00 50.75 219 GLU A N 1
ATOM 1639 C CA . GLU A 1 219 ? -19.395 28.640 41.846 1.00 50.75 219 GLU A CA 1
ATOM 1640 C C . GLU A 1 219 ? -19.213 27.222 41.260 1.00 50.75 219 GLU A C 1
ATOM 1642 O O . GLU A 1 219 ? -18.335 27.004 40.428 1.00 50.75 219 GLU A O 1
ATOM 1647 N N . THR A 1 220 ? -20.080 26.258 41.579 1.00 53.12 220 THR A N 1
ATOM 1648 C CA . THR A 1 220 ? -19.885 24.835 41.215 1.00 53.12 220 THR A CA 1
ATOM 1649 C C . THR A 1 220 ? -20.286 24.464 39.778 1.00 53.12 220 THR A C 1
ATOM 1651 O O . THR A 1 220 ? -19.764 23.498 39.210 1.00 53.12 220 THR A O 1
ATOM 1654 N N . ALA A 1 221 ? -21.170 25.235 39.135 1.00 49.50 221 ALA A N 1
ATOM 1655 C CA . ALA A 1 221 ? -21.576 24.995 37.743 1.00 49.50 221 ALA A CA 1
ATOM 1656 C C . ALA A 1 221 ? -20.468 25.368 36.739 1.00 49.50 221 ALA A C 1
ATOM 1658 O O . ALA A 1 221 ? -20.270 24.675 35.738 1.00 49.50 221 ALA A O 1
ATOM 1659 N N . ALA A 1 222 ? -19.710 26.429 37.033 1.00 53.06 222 ALA A N 1
ATOM 1660 C CA . ALA A 1 222 ? -18.587 26.869 36.212 1.00 53.06 222 ALA A CA 1
ATOM 1661 C C . ALA A 1 222 ? -17.415 25.875 36.273 1.00 53.06 222 ALA A C 1
ATOM 1663 O O . ALA A 1 222 ? -16.837 25.548 35.237 1.00 53.06 222 ALA A O 1
ATOM 1664 N N . GLU A 1 223 ? -17.115 25.327 37.456 1.00 54.34 223 GLU A N 1
ATOM 1665 C CA . GLU A 1 223 ? -16.064 24.313 37.626 1.00 54.34 223 GLU A CA 1
ATOM 1666 C C . GLU A 1 223 ? -16.394 22.998 36.907 1.00 54.34 223 GLU A C 1
ATOM 1668 O O . GLU A 1 223 ? -15.524 22.390 36.279 1.00 54.34 223 GLU A O 1
ATOM 1673 N N . THR A 1 224 ? -17.660 22.575 36.933 1.00 54.78 224 THR A N 1
ATOM 1674 C CA . THR A 1 224 ? -18.099 21.352 36.241 1.00 54.78 224 THR A CA 1
ATOM 1675 C C . THR A 1 224 ? -18.051 21.522 34.717 1.00 54.78 224 THR A C 1
ATOM 1677 O O . THR A 1 224 ? -17.583 20.628 34.009 1.00 54.78 224 THR A O 1
ATOM 1680 N N . ALA A 1 225 ? -18.453 22.690 34.200 1.00 50.03 225 ALA A N 1
ATOM 1681 C CA . ALA A 1 225 ? -18.340 23.015 32.777 1.00 50.03 225 ALA A CA 1
ATOM 1682 C C . ALA A 1 225 ? -16.875 23.131 32.314 1.00 50.03 225 ALA A C 1
ATOM 1684 O O . ALA A 1 225 ? -16.533 22.649 31.233 1.00 50.03 225 ALA A O 1
ATOM 1685 N N . ALA A 1 226 ? -15.997 23.705 33.144 1.00 60.72 226 ALA A N 1
ATOM 1686 C CA . ALA A 1 226 ? -14.566 23.795 32.863 1.00 60.72 226 ALA A CA 1
ATOM 1687 C C . ALA A 1 226 ? -13.914 22.405 32.771 1.00 60.72 226 ALA A C 1
ATOM 1689 O O . ALA A 1 226 ? -13.197 22.129 31.809 1.00 60.72 226 ALA A O 1
ATOM 1690 N N . ARG A 1 227 ? -14.235 21.493 33.700 1.00 58.19 227 ARG A N 1
ATOM 1691 C CA . ARG A 1 227 ? -13.741 20.105 33.661 1.00 58.19 227 ARG A CA 1
ATOM 1692 C C . ARG A 1 227 ? -14.242 19.322 32.448 1.00 58.19 227 ARG A C 1
ATOM 1694 O O . ARG A 1 227 ? -13.485 18.544 31.874 1.00 58.19 227 ARG A O 1
ATOM 1701 N N . ALA A 1 228 ? -15.488 19.537 32.025 1.00 52.50 228 ALA A N 1
ATOM 1702 C CA . ALA A 1 228 ? -16.019 18.916 30.812 1.00 52.50 228 ALA A CA 1
ATOM 1703 C C . ALA A 1 228 ? -15.305 19.419 29.541 1.00 52.50 228 ALA A C 1
ATOM 1705 O O . ALA A 1 228 ? -14.998 18.625 28.651 1.00 52.50 228 ALA A O 1
ATOM 1706 N N . ALA A 1 229 ? -14.996 20.719 29.469 1.00 56.31 229 ALA A N 1
ATOM 1707 C CA . ALA A 1 229 ? -14.243 21.301 28.358 1.00 56.31 229 ALA A CA 1
ATOM 1708 C C . ALA A 1 229 ? -12.791 20.792 28.308 1.00 56.31 229 ALA A C 1
ATOM 1710 O O . ALA A 1 229 ? -12.287 20.478 27.230 1.00 56.31 229 ALA A O 1
ATOM 1711 N N . GLU A 1 230 ? -12.139 20.652 29.464 1.00 70.62 230 GLU A N 1
ATOM 1712 C CA . GLU A 1 230 ? -10.790 20.086 29.576 1.00 70.62 230 GLU A CA 1
ATOM 1713 C C . GLU A 1 230 ? -10.752 18.613 29.134 1.00 70.62 230 GLU A C 1
ATOM 1715 O O . GLU A 1 230 ? -9.898 18.227 28.333 1.00 70.62 230 GLU A O 1
ATOM 1720 N N . ALA A 1 231 ? -11.729 17.804 29.558 1.00 59.91 231 ALA A N 1
ATOM 1721 C CA . ALA A 1 231 ? -11.852 16.412 29.127 1.00 59.91 231 ALA A CA 1
ATOM 1722 C C . ALA A 1 231 ? -12.084 16.283 27.609 1.00 59.91 231 ALA A C 1
ATOM 1724 O O . ALA A 1 231 ? -11.488 15.419 26.963 1.00 59.91 231 ALA A O 1
ATOM 1725 N N . ALA A 1 232 ? -12.903 17.162 27.018 1.00 57.94 232 ALA A N 1
ATOM 1726 C CA . ALA A 1 232 ? -13.132 17.191 25.573 1.00 57.94 232 ALA A CA 1
ATOM 1727 C C . ALA A 1 232 ? -11.866 17.584 24.791 1.00 57.94 232 ALA A C 1
ATOM 1729 O O . ALA A 1 232 ? -11.567 16.979 23.759 1.00 57.94 232 ALA A O 1
ATOM 1730 N N . ALA A 1 233 ? -11.097 18.555 25.291 1.00 72.19 233 ALA A N 1
ATOM 1731 C CA . ALA A 1 233 ? -9.825 18.950 24.692 1.00 72.19 233 ALA A CA 1
ATOM 1732 C C . ALA A 1 233 ? -8.789 17.817 24.753 1.00 72.19 233 ALA A C 1
ATOM 1734 O O . ALA A 1 233 ? -8.110 17.553 23.760 1.00 72.19 233 ALA A O 1
ATOM 1735 N N . TRP A 1 234 ? -8.710 17.102 25.880 1.00 79.38 234 TRP A N 1
ATOM 1736 C CA . TRP A 1 234 ? -7.836 15.938 26.025 1.00 79.38 234 TRP A CA 1
ATOM 1737 C C . TRP A 1 234 ? -8.231 14.797 25.077 1.00 79.38 234 TRP A C 1
ATOM 1739 O O . TRP A 1 234 ? -7.373 14.250 24.390 1.00 79.38 234 TRP A O 1
ATOM 1749 N N . ALA A 1 235 ? -9.528 14.490 24.957 1.00 69.62 235 ALA A N 1
ATOM 1750 C CA . ALA A 1 235 ? -10.022 13.477 24.023 1.00 69.62 235 ALA A CA 1
ATOM 1751 C C . ALA A 1 235 ? -9.721 13.836 22.556 1.00 69.62 235 ALA A C 1
ATOM 1753 O O . ALA A 1 235 ? -9.323 12.969 21.777 1.00 69.62 235 ALA A O 1
ATOM 1754 N N . ALA A 1 236 ? -9.858 15.112 22.180 1.00 68.12 236 ALA A N 1
ATOM 1755 C CA . ALA A 1 236 ? -9.511 15.590 20.843 1.00 68.12 236 ALA A CA 1
ATOM 1756 C C . ALA A 1 236 ? -8.000 15.502 20.569 1.00 68.12 236 ALA A C 1
ATOM 1758 O O . ALA A 1 236 ? -7.599 15.074 19.486 1.00 68.12 236 ALA A O 1
ATOM 1759 N N . ALA A 1 237 ? -7.163 15.861 21.549 1.00 74.88 237 ALA A N 1
ATOM 1760 C CA . ALA A 1 237 ? -5.711 15.737 21.446 1.00 74.88 237 ALA A CA 1
ATOM 1761 C C . ALA A 1 237 ? -5.279 14.269 21.300 1.00 74.88 237 ALA A C 1
ATOM 1763 O O . ALA A 1 237 ? -4.509 13.947 20.397 1.00 74.88 237 ALA A O 1
ATOM 1764 N N . TRP A 1 238 ? -5.840 13.372 22.115 1.00 75.56 238 TRP A N 1
ATOM 1765 C CA . TRP A 1 238 ? -5.576 11.937 22.034 1.00 75.56 238 TRP A CA 1
ATOM 1766 C C . TRP A 1 238 ? -6.022 11.344 20.693 1.00 75.56 238 TRP A C 1
ATOM 1768 O O . TRP A 1 238 ? -5.278 10.586 20.074 1.00 75.56 238 TRP A O 1
ATOM 1778 N N . ALA A 1 239 ? -7.199 11.725 20.185 1.00 67.50 239 ALA A N 1
ATOM 1779 C CA . ALA A 1 239 ? -7.670 11.285 18.873 1.00 67.50 239 ALA A CA 1
ATOM 1780 C C . ALA A 1 239 ? -6.745 11.758 17.737 1.00 67.50 239 ALA A C 1
ATOM 1782 O O . ALA A 1 239 ? -6.445 10.981 16.830 1.00 67.50 239 ALA A O 1
ATOM 1783 N N . ALA A 1 240 ? -6.257 13.002 17.799 1.00 72.38 240 ALA A N 1
ATOM 1784 C CA . ALA A 1 240 ? -5.304 13.535 16.829 1.00 72.38 240 ALA A CA 1
ATOM 1785 C C . ALA A 1 240 ? -3.952 12.805 16.883 1.00 72.38 240 ALA A C 1
ATOM 1787 O O . ALA A 1 240 ? -3.406 12.450 15.839 1.00 72.38 240 ALA A O 1
ATOM 1788 N N . GLU A 1 241 ? -3.436 12.530 18.083 1.00 76.31 241 GLU A N 1
ATOM 1789 C CA . GLU A 1 241 ? -2.203 11.763 18.285 1.00 76.31 241 GLU A CA 1
ATOM 1790 C C . GLU A 1 241 ? -2.345 10.323 17.773 1.00 76.31 241 GLU A C 1
ATOM 1792 O O . GLU A 1 241 ? -1.488 9.832 17.039 1.00 76.31 241 GLU A O 1
ATOM 1797 N N . THR A 1 242 ? -3.471 9.674 18.071 1.00 72.44 242 THR A N 1
ATOM 1798 C CA . THR A 1 242 ? -3.765 8.306 17.625 1.00 72.44 242 THR A CA 1
ATOM 1799 C C . THR A 1 242 ? -3.897 8.235 16.102 1.00 72.44 242 THR A C 1
ATOM 1801 O O . THR A 1 242 ? -3.347 7.333 15.471 1.00 72.44 242 THR A O 1
ATOM 1804 N N . ALA A 1 243 ? -4.565 9.215 15.484 1.00 68.94 243 ALA A N 1
ATOM 1805 C CA . ALA A 1 243 ? -4.665 9.315 14.030 1.00 68.94 243 ALA A CA 1
ATOM 1806 C C . ALA A 1 243 ? -3.294 9.551 13.371 1.00 68.94 243 ALA A C 1
ATOM 1808 O O . ALA A 1 243 ? -2.992 8.937 12.348 1.00 68.94 243 ALA A O 1
ATOM 1809 N N . ALA A 1 244 ? -2.444 10.395 13.966 1.00 75.31 244 ALA A N 1
ATOM 1810 C CA . ALA A 1 244 ? -1.086 10.631 13.484 1.00 75.31 244 ALA A CA 1
ATOM 1811 C C . ALA A 1 244 ? -0.203 9.377 13.604 1.00 75.31 244 ALA A C 1
ATOM 1813 O O . ALA A 1 244 ? 0.532 9.058 12.668 1.00 75.31 244 ALA A O 1
ATOM 1814 N N . ALA A 1 245 ? -0.308 8.636 14.711 1.00 76.44 245 ALA A N 1
ATOM 1815 C CA . ALA A 1 245 ? 0.397 7.371 14.902 1.00 76.44 245 ALA A CA 1
ATOM 1816 C C . ALA A 1 245 ? -0.030 6.324 13.860 1.00 76.44 245 ALA A C 1
ATOM 1818 O O . ALA A 1 245 ? 0.823 5.710 13.220 1.00 76.44 245 ALA A O 1
ATOM 1819 N N . TRP A 1 246 ? -1.336 6.187 13.617 1.00 75.00 246 TRP A N 1
ATOM 1820 C CA . TRP A 1 246 ? -1.866 5.270 12.607 1.00 75.00 246 TRP A CA 1
ATOM 1821 C C . TRP A 1 246 ? -1.437 5.650 11.183 1.00 75.00 246 TRP A C 1
ATOM 1823 O O . TRP A 1 246 ? -1.063 4.786 10.387 1.00 75.00 246 TRP A O 1
ATOM 1833 N N . ALA A 1 247 ? -1.425 6.947 10.859 1.00 76.06 247 ALA A N 1
ATOM 1834 C CA . ALA A 1 247 ? -0.920 7.438 9.580 1.00 76.06 247 ALA A CA 1
ATOM 1835 C C . ALA A 1 247 ? 0.579 7.136 9.400 1.00 76.06 247 ALA A C 1
ATOM 1837 O O . ALA A 1 247 ? 0.995 6.710 8.322 1.00 76.06 247 ALA A O 1
ATOM 1838 N N . ALA A 1 248 ? 1.387 7.302 10.452 1.00 80.94 248 ALA A N 1
ATOM 1839 C CA . ALA A 1 248 ? 2.813 6.981 10.422 1.00 80.94 248 ALA A CA 1
ATOM 1840 C C . ALA A 1 248 ? 3.069 5.474 10.250 1.00 80.94 248 ALA A C 1
ATOM 1842 O O . ALA A 1 248 ? 3.921 5.086 9.450 1.00 80.94 248 ALA A O 1
ATOM 1843 N N . GLU A 1 249 ? 2.311 4.625 10.947 1.00 83.19 249 GLU A N 1
ATOM 1844 C CA . GLU A 1 249 ? 2.385 3.167 10.804 1.00 83.19 249 GLU A CA 1
ATOM 1845 C C . GLU A 1 249 ? 1.980 2.721 9.392 1.00 83.19 249 GLU A C 1
ATOM 1847 O O . GLU A 1 249 ? 2.684 1.937 8.755 1.00 83.19 249 GLU A O 1
ATOM 1852 N N . THR A 1 250 ? 0.901 3.294 8.854 1.00 83.00 250 THR A N 1
ATOM 1853 C CA . THR A 1 250 ? 0.440 3.030 7.484 1.00 83.00 250 THR A CA 1
ATOM 1854 C C . THR A 1 250 ? 1.500 3.424 6.455 1.00 83.00 250 THR A C 1
ATOM 1856 O O . THR A 1 250 ? 1.813 2.650 5.549 1.00 83.00 250 THR A O 1
ATOM 1859 N N . ALA A 1 251 ? 2.116 4.597 6.616 1.00 83.81 251 ALA A N 1
ATOM 1860 C CA . ALA A 1 251 ? 3.184 5.061 5.738 1.00 83.81 251 ALA A CA 1
ATOM 1861 C C . ALA A 1 251 ? 4.442 4.178 5.805 1.00 83.81 251 ALA A C 1
ATOM 1863 O O . ALA A 1 251 ? 5.106 3.956 4.787 1.00 83.81 251 ALA A O 1
ATOM 1864 N N . ALA A 1 252 ? 4.768 3.647 6.987 1.00 88.19 252 ALA A N 1
ATOM 1865 C CA . ALA A 1 252 ? 5.853 2.687 7.157 1.00 88.19 252 ALA A CA 1
ATOM 1866 C C . ALA A 1 252 ? 5.547 1.355 6.450 1.00 88.19 252 ALA A C 1
ATOM 1868 O O . ALA A 1 252 ? 6.411 0.831 5.746 1.00 88.19 252 ALA A O 1
ATOM 1869 N N . ALA A 1 253 ? 4.312 0.855 6.548 1.00 86.88 253 ALA A N 1
ATOM 1870 C CA . ALA A 1 253 ? 3.884 -0.356 5.849 1.00 86.88 253 ALA A CA 1
ATOM 1871 C C . ALA A 1 253 ? 3.989 -0.207 4.320 1.00 86.88 253 ALA A C 1
ATOM 1873 O O . ALA A 1 253 ? 4.527 -1.089 3.650 1.00 86.88 253 ALA A O 1
ATOM 1874 N N . TRP A 1 254 ? 3.574 0.936 3.759 1.00 91.06 254 TRP A N 1
ATOM 1875 C CA . TRP A 1 254 ? 3.758 1.232 2.331 1.00 91.06 254 TRP A CA 1
ATOM 1876 C C . TRP A 1 254 ? 5.226 1.286 1.913 1.00 91.06 254 TRP A C 1
ATOM 1878 O O . TRP A 1 254 ? 5.580 0.831 0.822 1.00 91.06 254 TRP A O 1
ATOM 1888 N N . LYS A 1 255 ? 6.108 1.786 2.784 1.00 93.06 255 LYS A N 1
ATOM 1889 C CA . LYS A 1 255 ? 7.549 1.758 2.527 1.00 93.06 255 LYS A CA 1
ATOM 1890 C C . LYS A 1 255 ? 8.079 0.323 2.478 1.00 93.06 255 LYS A C 1
ATOM 1892 O O . LYS A 1 255 ? 8.855 0.004 1.581 1.00 93.06 255 LYS A O 1
ATOM 1897 N N . GLU A 1 256 ? 7.655 -0.550 3.387 1.00 91.88 256 GLU A N 1
ATOM 1898 C CA . GLU A 1 256 ? 8.015 -1.977 3.353 1.00 91.88 256 GLU A CA 1
ATOM 1899 C C . GLU A 1 256 ? 7.506 -2.676 2.082 1.00 91.88 256 GLU A C 1
ATOM 1901 O O . GLU A 1 256 ? 8.226 -3.488 1.495 1.00 91.88 256 GLU A O 1
ATOM 1906 N N . ILE A 1 257 ? 6.307 -2.319 1.608 1.00 90.94 257 ILE A N 1
ATOM 1907 C CA . ILE A 1 257 ? 5.760 -2.795 0.328 1.00 90.94 257 ILE A CA 1
ATOM 1908 C C . ILE A 1 257 ? 6.678 -2.380 -0.831 1.00 90.94 257 ILE A C 1
ATOM 1910 O O . ILE A 1 257 ? 7.023 -3.212 -1.673 1.00 90.94 257 ILE A O 1
ATOM 1914 N N . ALA A 1 258 ? 7.126 -1.121 -0.859 1.00 94.00 258 ALA A N 1
ATOM 1915 C CA . ALA A 1 258 ? 8.060 -0.626 -1.870 1.00 94.00 258 ALA A CA 1
ATOM 1916 C C . ALA A 1 258 ? 9.402 -1.376 -1.836 1.00 94.00 258 ALA A C 1
ATOM 1918 O O . ALA A 1 258 ? 9.887 -1.827 -2.873 1.00 94.00 258 ALA A O 1
ATOM 1919 N N . VAL A 1 259 ? 9.976 -1.564 -0.642 1.00 96.12 259 VAL A N 1
ATOM 1920 C CA . VAL A 1 259 ? 11.220 -2.330 -0.447 1.00 96.12 259 VAL A CA 1
ATOM 1921 C C . VAL A 1 259 ? 11.060 -3.766 -0.941 1.00 96.12 259 VAL A C 1
ATOM 1923 O O . VAL A 1 259 ? 11.943 -4.280 -1.621 1.00 96.12 259 VAL A O 1
ATOM 1926 N N . THR A 1 260 ? 9.925 -4.400 -0.652 1.00 95.44 260 THR A N 1
ATOM 1927 C CA . THR A 1 260 ? 9.623 -5.764 -1.100 1.00 95.44 260 THR A CA 1
ATOM 1928 C C . THR A 1 260 ? 9.556 -5.852 -2.622 1.00 95.44 260 THR A C 1
ATOM 1930 O O . THR A 1 260 ? 10.172 -6.740 -3.209 1.00 95.44 260 THR A O 1
ATOM 1933 N N . LEU A 1 261 ? 8.848 -4.921 -3.273 1.00 96.38 261 LEU A N 1
ATOM 1934 C CA . LEU A 1 261 ? 8.792 -4.849 -4.734 1.00 96.38 261 LEU A CA 1
ATOM 1935 C C . LEU A 1 261 ? 10.198 -4.717 -5.330 1.00 96.38 261 LEU A C 1
ATOM 1937 O O . LEU A 1 261 ? 10.549 -5.445 -6.256 1.00 96.38 261 LEU A O 1
ATOM 1941 N N . PHE A 1 262 ? 11.010 -3.814 -4.784 1.00 97.19 262 PHE A N 1
ATOM 1942 C CA . PHE A 1 262 ? 12.373 -3.586 -5.249 1.00 97.19 262 PHE A CA 1
ATOM 1943 C C . PHE A 1 262 ? 13.284 -4.794 -5.032 1.00 97.19 262 PHE A C 1
ATOM 1945 O O . PHE A 1 262 ? 14.003 -5.156 -5.956 1.00 97.19 262 PHE A O 1
ATOM 1952 N N . ALA A 1 263 ? 13.197 -5.471 -3.887 1.00 96.62 263 ALA A N 1
ATOM 1953 C CA . ALA A 1 263 ? 13.967 -6.684 -3.620 1.00 96.62 263 ALA A CA 1
ATOM 1954 C C . ALA A 1 263 ? 13.615 -7.826 -4.589 1.00 96.62 263 ALA A C 1
ATOM 1956 O O . ALA A 1 263 ? 14.503 -8.538 -5.052 1.00 96.62 263 ALA A O 1
ATOM 1957 N N . LEU A 1 264 ? 12.332 -7.986 -4.929 1.00 95.69 264 LEU A N 1
ATOM 1958 C CA . LEU A 1 264 ? 11.887 -8.979 -5.913 1.00 95.69 264 LEU A CA 1
ATOM 1959 C C . LEU A 1 264 ? 12.383 -8.649 -7.324 1.00 95.69 264 LEU A C 1
ATOM 1961 O O . LEU A 1 264 ? 12.791 -9.550 -8.048 1.00 95.69 264 LEU A O 1
ATOM 1965 N N . ILE A 1 265 ? 12.376 -7.368 -7.703 1.00 95.88 265 ILE A N 1
ATOM 1966 C CA . ILE A 1 265 ? 12.951 -6.913 -8.975 1.00 95.88 265 ILE A CA 1
ATOM 1967 C C . ILE A 1 265 ? 14.458 -7.185 -9.001 1.00 95.88 265 ILE A C 1
ATOM 1969 O O . ILE A 1 265 ? 14.956 -7.738 -9.975 1.00 95.88 265 ILE A O 1
ATOM 1973 N N . ASP A 1 266 ? 15.180 -6.827 -7.939 1.00 95.56 266 ASP A N 1
ATOM 1974 C CA . ASP A 1 266 ? 16.634 -6.994 -7.863 1.00 95.56 266 ASP A CA 1
ATOM 1975 C C . ASP A 1 266 ? 17.052 -8.468 -7.930 1.00 95.56 266 ASP A C 1
ATOM 1977 O O . ASP A 1 266 ? 18.080 -8.776 -8.524 1.00 95.56 266 ASP A O 1
ATOM 1981 N N . ALA A 1 267 ? 16.238 -9.381 -7.391 1.00 94.81 267 ALA A N 1
ATOM 1982 C CA . ALA A 1 267 ? 16.473 -10.822 -7.479 1.00 94.81 267 ALA A CA 1
ATOM 1983 C C . ALA A 1 267 ? 16.371 -11.383 -8.912 1.00 94.81 267 ALA A C 1
ATOM 1985 O O . ALA A 1 267 ? 16.941 -12.436 -9.192 1.00 94.81 267 ALA A O 1
ATOM 1986 N N . GLU A 1 268 ? 15.655 -10.699 -9.808 1.00 94.69 268 GLU A N 1
ATOM 1987 C CA . GLU A 1 268 ? 15.501 -11.080 -11.220 1.00 94.69 268 GLU A CA 1
ATOM 1988 C C . GLU A 1 268 ? 16.441 -10.301 -12.153 1.00 94.69 268 GLU A C 1
ATOM 1990 O O . GLU A 1 268 ? 16.623 -10.670 -13.314 1.00 94.69 268 GLU A O 1
ATOM 1995 N N . LEU A 1 269 ? 17.051 -9.215 -11.670 1.00 91.06 269 LEU A N 1
ATOM 1996 C CA . LEU A 1 269 ? 18.060 -8.494 -12.431 1.00 91.06 269 LEU A CA 1
ATOM 1997 C C . LEU A 1 269 ? 19.378 -9.286 -12.432 1.00 91.06 269 LEU A C 1
ATOM 1999 O O . LEU A 1 269 ? 19.778 -9.832 -11.403 1.00 91.06 269 LEU A O 1
ATOM 2003 N N . PRO A 1 270 ? 20.096 -9.341 -13.568 1.00 82.06 270 PRO A N 1
ATOM 2004 C CA . PRO A 1 270 ? 21.405 -9.975 -13.604 1.00 82.06 270 PRO A CA 1
ATOM 2005 C C . PRO A 1 270 ? 22.347 -9.277 -12.618 1.00 82.06 270 PRO A C 1
ATOM 2007 O O . PRO A 1 270 ? 22.368 -8.044 -12.541 1.00 82.06 270 PRO A O 1
ATOM 2010 N N . ALA A 1 271 ? 23.132 -10.069 -11.882 1.00 73.94 271 ALA A N 1
ATOM 2011 C CA . ALA A 1 271 ? 24.177 -9.543 -11.014 1.00 73.94 271 ALA A CA 1
ATOM 2012 C C . ALA A 1 271 ? 25.090 -8.616 -11.828 1.00 73.94 271 ALA A C 1
ATOM 2014 O O . ALA A 1 271 ? 25.493 -8.956 -12.944 1.00 73.94 271 ALA A O 1
ATOM 2015 N N . GLU A 1 272 ? 25.396 -7.432 -11.294 1.00 60.97 272 GLU A N 1
ATOM 2016 C CA . GLU A 1 272 ? 26.413 -6.581 -11.902 1.00 60.97 272 GLU A CA 1
ATOM 2017 C C . GLU A 1 272 ? 27.727 -7.367 -11.893 1.00 60.97 272 GLU A C 1
ATOM 2019 O O . GLU A 1 272 ? 28.238 -7.716 -10.830 1.00 60.97 272 GLU A O 1
ATOM 2024 N N . ASN A 1 273 ? 28.254 -7.695 -13.075 1.00 46.06 273 ASN A N 1
ATOM 2025 C CA . ASN A 1 273 ? 29.630 -8.159 -13.178 1.00 46.06 273 ASN A CA 1
ATOM 2026 C C . ASN A 1 273 ? 30.508 -7.023 -12.644 1.00 46.06 273 ASN A C 1
ATOM 2028 O O . ASN A 1 273 ? 30.624 -5.982 -13.285 1.00 46.06 273 ASN A O 1
ATOM 2032 N N . VAL A 1 274 ? 31.086 -7.216 -11.458 1.00 47.28 274 VAL A N 1
ATOM 2033 C CA . VAL A 1 274 ? 31.978 -6.239 -10.809 1.00 47.28 274 VAL A CA 1
ATOM 2034 C C . VAL A 1 274 ? 33.357 -6.187 -11.492 1.00 47.28 274 VAL A C 1
ATOM 2036 O O . VAL A 1 274 ? 34.177 -5.348 -11.145 1.00 47.28 274 VAL A O 1
ATOM 2039 N N . ASP A 1 275 ? 33.588 -6.994 -12.531 1.00 41.50 275 ASP A N 1
ATOM 2040 C CA . ASP A 1 275 ? 34.822 -6.988 -13.317 1.00 41.50 275 ASP A CA 1
ATOM 2041 C C . ASP A 1 275 ? 34.538 -6.689 -14.801 1.00 41.50 275 ASP A C 1
ATOM 2043 O O . ASP A 1 275 ? 34.224 -7.592 -15.583 1.00 41.50 275 ASP A O 1
ATOM 2047 N N . ALA A 1 276 ? 34.656 -5.414 -15.188 1.00 35.44 276 ALA A N 1
ATOM 2048 C CA . ALA A 1 276 ? 34.916 -4.963 -16.561 1.00 35.44 276 ALA A CA 1
ATOM 2049 C C . ALA A 1 276 ? 35.615 -3.595 -16.561 1.00 35.44 276 ALA A C 1
ATOM 2051 O O . ALA A 1 276 ? 35.078 -2.658 -15.928 1.00 35.44 276 ALA A O 1
#